Protein AF-A0A816H4P6-F1 (afdb_monomer_lite)

Foldseek 3Di:
DDPPVVVVVVVCVVPDCVVVVVVVQVVVCVVPVDPDPPVSVVVLVVLQPDFKAFAFKAKDWDQDPVSAIKIFIKTWIQHSNDIDTDRDDIGGQPDDPHPRQDPVRSVCVNPDPPLGVQRHGDGPPPVVSNVVSVVVVCVVCVVVSVVVVVVVVVVVVDDDDDDDDDDDDDDDDDDDDDDDDDDDDDDDDDDDDDDDDDDDDDD

pLDDT: mean 70.42, std 19.45, range [28.34, 93.0]

Sequence (203 aa):
MFDDPRIKARYFLESSSIISELEDVLNQLVYEKPNDLNGYIANHFLDQSKQPQIINLTLKRLIGPADEPAMHIDLTVALRNRTEQHNGLTVNLSSGKLNKLTSKQLEALVNSASLRTILNGIDLFDQITIDNLLIDFRSKHADEMAKLAAAESENSNNEPTSDAALIKVPTTTRPPTSSGGAKTGVAPAPSKKGAGKDTQPVE

Secondary structure (DSSP, 8-state):
----HHHHHHHHHHHSTHHHHHHHHHHHHHHH--S-HHHHHHHHHHHHTPPPEEEEEEEEEEE-TTS-EEEEEEEEEEETTEEEEEEEEEEESSSSSS----HHHHHHHHT-HHHHHHHTT-BTT-HHHHHHHHHHHHHHTHHHHHHHHHHHHHHTTS---------PPP---------------------------------

Organism: NCBI:txid392033

Radius of gyration: 32.48 Å; chains: 1; bounding box: 74×53×102 Å

Structure (mmCIF, N/CA/C/O backbone):
data_AF-A0A816H4P6-F1
#
_entry.id   AF-A0A816H4P6-F1
#
loop_
_atom_site.group_PDB
_atom_site.id
_atom_site.type_symbol
_atom_site.label_atom_id
_atom_site.label_alt_id
_atom_site.label_comp_id
_atom_site.label_asym_id
_atom_site.label_entity_id
_atom_site.label_seq_id
_atom_site.pdbx_PDB_ins_code
_atom_site.Cartn_x
_atom_site.Cartn_y
_atom_site.Cartn_z
_atom_site.occupancy
_atom_site.B_iso_or_equiv
_atom_site.auth_seq_id
_atom_site.auth_comp_id
_atom_site.auth_asym_id
_atom_site.auth_atom_id
_atom_site.pdbx_PDB_model_num
ATOM 1 N N . MET A 1 1 ? -12.839 33.131 1.734 1.00 58.41 1 MET A N 1
ATOM 2 C CA . MET A 1 1 ? -14.212 32.582 1.875 1.00 58.41 1 MET A CA 1
ATOM 3 C C . MET A 1 1 ? -14.042 31.086 2.121 1.00 58.41 1 MET A C 1
ATOM 5 O O . MET A 1 1 ? -13.779 30.371 1.175 1.00 58.41 1 MET A O 1
ATOM 9 N N . PHE A 1 2 ? -13.947 30.542 3.332 1.00 59.31 2 PHE A N 1
ATOM 10 C CA . PHE A 1 2 ? -14.404 30.917 4.672 1.00 59.31 2 PHE A CA 1
ATOM 11 C C . PHE A 1 2 ? -13.216 30.926 5.652 1.00 59.31 2 PHE A C 1
ATOM 13 O O . PHE A 1 2 ? -12.490 29.939 5.690 1.00 59.31 2 PHE A O 1
ATOM 20 N N . ASP A 1 3 ? -13.027 31.983 6.448 1.00 75.19 3 ASP A N 1
ATOM 21 C CA . ASP A 1 3 ? -11.945 32.051 7.455 1.00 75.19 3 ASP A CA 1
ATOM 22 C C . ASP A 1 3 ? -12.436 31.904 8.904 1.00 75.19 3 ASP A C 1
ATOM 24 O O . ASP A 1 3 ? -11.618 31.849 9.818 1.00 75.19 3 ASP A O 1
ATOM 28 N N . ASP A 1 4 ? -13.750 31.769 9.138 1.00 87.56 4 ASP A N 1
ATOM 29 C CA . ASP A 1 4 ? -14.253 31.449 10.480 1.00 87.56 4 ASP A CA 1
ATOM 30 C C . ASP A 1 4 ? -14.060 29.941 10.761 1.00 87.56 4 ASP A C 1
ATOM 32 O O . ASP A 1 4 ? -14.653 29.103 10.063 1.00 87.56 4 ASP A O 1
ATOM 36 N N . PRO A 1 5 ? -13.262 29.565 11.779 1.00 83.81 5 PRO A N 1
ATOM 37 C CA . PRO A 1 5 ? -13.028 28.169 12.141 1.00 83.81 5 PRO A CA 1
ATOM 38 C C . PRO A 1 5 ? -14.312 27.429 12.533 1.00 83.81 5 PRO A C 1
ATOM 40 O O . PRO A 1 5 ? -14.396 26.222 12.326 1.00 83.81 5 PRO A O 1
ATOM 43 N N . ARG A 1 6 ? -15.344 28.124 13.029 1.00 86.38 6 ARG A N 1
ATOM 44 C CA . ARG A 1 6 ? -16.640 27.514 13.375 1.00 86.38 6 ARG A CA 1
ATOM 45 C C . ARG A 1 6 ? -17.411 27.083 12.138 1.00 86.38 6 ARG A C 1
ATOM 47 O O . ARG A 1 6 ? -18.041 26.031 12.144 1.00 86.38 6 ARG A O 1
ATOM 54 N N . ILE A 1 7 ? -17.333 27.872 11.067 1.00 85.69 7 ILE A N 1
ATOM 55 C CA . ILE A 1 7 ? -17.972 27.531 9.795 1.00 85.69 7 ILE A CA 1
ATOM 56 C C . ILE A 1 7 ? -17.241 26.344 9.159 1.00 85.69 7 ILE A C 1
ATOM 58 O O . ILE A 1 7 ? -17.899 25.404 8.726 1.00 85.69 7 ILE A O 1
ATOM 62 N N . LYS A 1 8 ? -15.899 26.316 9.194 1.00 84.62 8 LYS A N 1
ATOM 63 C CA . LYS A 1 8 ? -15.119 25.143 8.752 1.00 84.62 8 LYS A CA 1
ATOM 64 C C . LYS A 1 8 ? -15.446 23.891 9.564 1.00 84.62 8 LYS A C 1
ATOM 66 O O . LYS A 1 8 ? -15.677 22.845 8.973 1.00 84.62 8 LYS A O 1
ATOM 71 N N . ALA A 1 9 ? -15.504 24.003 10.891 1.00 82.56 9 ALA A N 1
ATOM 72 C CA . ALA A 1 9 ? -15.833 22.883 11.769 1.00 82.56 9 ALA A CA 1
ATOM 73 C C . ALA A 1 9 ? -17.240 22.344 11.493 1.00 82.56 9 ALA A C 1
ATOM 75 O O . ALA A 1 9 ? -17.422 21.136 11.415 1.00 82.56 9 ALA A O 1
ATOM 76 N N . ARG A 1 10 ? -18.218 23.230 11.279 1.00 82.56 10 ARG A N 1
ATOM 77 C CA . ARG A 1 10 ? -19.585 22.841 10.928 1.00 82.56 10 ARG A CA 1
ATOM 78 C C . ARG A 1 10 ? -19.655 22.136 9.575 1.00 82.56 10 ARG A C 1
ATOM 80 O O . ARG A 1 10 ? -20.216 21.053 9.511 1.00 82.56 10 ARG A O 1
ATOM 87 N N . TYR A 1 11 ? -19.048 22.702 8.530 1.00 82.81 11 TYR A N 1
ATOM 88 C CA . TYR A 1 11 ? -18.993 22.053 7.216 1.00 82.81 11 TYR A CA 1
ATOM 89 C C . TYR A 1 11 ? -18.277 20.704 7.274 1.00 82.81 11 TYR A C 1
ATOM 91 O O . TYR A 1 11 ? -18.715 19.751 6.639 1.00 82.81 11 TYR A O 1
ATOM 99 N N . PHE A 1 12 ? -17.193 20.604 8.045 1.00 80.06 12 PHE A N 1
ATOM 100 C CA . PHE A 1 12 ? -16.505 19.339 8.272 1.00 80.06 12 PHE A CA 1
ATOM 101 C C . PHE A 1 12 ? -17.428 18.328 8.955 1.00 80.06 12 PHE A C 1
ATOM 103 O O . PHE A 1 12 ? -17.560 17.216 8.466 1.00 80.06 12 PHE A O 1
ATOM 110 N N . LEU A 1 13 ? -18.129 18.721 10.022 1.00 78.88 13 LEU A N 1
ATOM 111 C CA . LEU A 1 13 ? -19.055 17.839 10.730 1.00 78.88 13 LEU A CA 1
ATOM 112 C C . LEU A 1 13 ? -20.200 17.365 9.818 1.00 78.88 13 LEU A C 1
ATOM 114 O O . LEU A 1 13 ? -20.491 16.175 9.791 1.00 78.88 13 LEU A O 1
ATOM 118 N N . GLU A 1 14 ? -20.793 18.283 9.046 1.00 80.00 14 GLU A N 1
ATOM 119 C CA . GLU A 1 14 ? -21.902 18.020 8.113 1.00 80.00 14 GLU A CA 1
ATOM 120 C C . GLU A 1 14 ? -21.483 17.167 6.903 1.00 80.00 14 GLU A C 1
ATOM 122 O O . GLU A 1 14 ? -22.292 16.404 6.386 1.00 80.00 14 GLU A O 1
ATOM 127 N N . SER A 1 15 ? -20.232 17.283 6.444 1.00 78.81 15 SER A N 1
ATOM 128 C CA . SER A 1 15 ? -19.690 16.470 5.340 1.00 78.81 15 SER A CA 1
ATOM 129 C C . SER A 1 15 ? -19.041 15.163 5.797 1.00 78.81 15 SER A C 1
ATOM 131 O O . SER A 1 15 ? -18.771 14.290 4.973 1.00 78.81 15 SER A O 1
ATOM 133 N N . SER A 1 16 ? -18.782 15.014 7.096 1.00 76.69 16 SER A N 1
ATOM 134 C CA . SER A 1 16 ? -18.192 13.811 7.673 1.00 76.69 16 SER A CA 1
ATOM 135 C C . SER A 1 16 ? -19.252 12.773 8.035 1.00 76.69 16 SER A C 1
ATOM 137 O O . SER A 1 16 ? -20.360 13.103 8.451 1.00 76.69 16 SER A O 1
ATOM 139 N N . SER A 1 17 ? -18.872 11.499 7.996 1.00 76.69 17 SER A N 1
ATOM 140 C CA . SER A 1 17 ? -19.678 10.398 8.532 1.00 76.69 17 SER A CA 1
ATOM 141 C C . SER A 1 17 ? -19.701 10.345 10.066 1.00 76.69 17 SER A C 1
ATOM 143 O O . SER A 1 17 ? -20.363 9.478 10.624 1.00 76.69 17 SER A O 1
ATOM 145 N N . ILE A 1 18 ? -19.018 11.263 10.766 1.00 77.94 18 ILE A N 1
ATOM 146 C CA . ILE A 1 18 ? -18.774 11.187 12.218 1.00 77.94 18 ILE A CA 1
ATOM 147 C C . ILE A 1 18 ? -20.078 11.164 13.018 1.00 77.94 18 ILE A C 1
ATOM 149 O O . ILE A 1 18 ? -20.181 10.417 13.984 1.00 77.94 18 ILE A O 1
ATOM 153 N N . ILE A 1 19 ? -21.080 11.961 12.629 1.00 80.31 19 ILE A N 1
ATOM 154 C CA . ILE A 1 19 ? -22.369 11.996 13.340 1.00 80.31 19 ILE A CA 1
ATOM 155 C C . ILE A 1 19 ? -23.101 10.657 13.193 1.00 80.31 19 ILE A C 1
ATOM 157 O O . ILE A 1 19 ? -23.589 10.125 14.184 1.00 80.31 19 ILE A O 1
ATOM 161 N N . SER A 1 20 ? -23.125 10.098 11.979 1.00 82.00 20 SER A N 1
ATOM 162 C CA . SER A 1 20 ? -23.740 8.793 11.707 1.00 82.00 20 SER A CA 1
ATOM 163 C C . SER A 1 20 ? -23.012 7.668 12.443 1.00 82.00 20 SER A C 1
ATOM 165 O O . SER A 1 20 ? -23.647 6.814 13.045 1.00 82.00 20 SER A O 1
ATOM 167 N N . GLU A 1 21 ? -21.677 7.686 12.443 1.00 80.44 21 GLU A N 1
ATOM 168 C CA . GLU A 1 21 ? -20.870 6.691 13.154 1.00 80.44 21 GLU A CA 1
ATOM 169 C C . GLU A 1 21 ? -21.053 6.796 14.676 1.00 80.44 21 GLU A C 1
ATOM 171 O O . GLU A 1 21 ? -21.131 5.779 15.360 1.00 80.44 21 GLU A O 1
ATOM 176 N N . LEU A 1 22 ? -21.173 8.011 15.223 1.00 82.19 22 LEU A N 1
ATOM 177 C CA . LEU A 1 22 ? -21.459 8.211 16.644 1.00 82.19 22 LEU A CA 1
ATOM 178 C C . LEU A 1 22 ? -22.846 7.675 17.022 1.00 82.19 22 LEU A C 1
ATOM 180 O O . LEU A 1 22 ? -22.993 7.059 18.076 1.00 82.19 22 LEU A O 1
ATOM 184 N N . GLU A 1 23 ? -23.853 7.894 16.177 1.00 84.81 23 GLU A N 1
ATOM 185 C CA . GLU A 1 23 ? -25.193 7.340 16.370 1.00 84.81 23 GLU A CA 1
ATOM 186 C C . GLU A 1 23 ? -25.172 5.803 16.371 1.00 84.81 23 GLU A C 1
ATOM 188 O O . GLU A 1 23 ? -25.741 5.186 17.273 1.00 84.81 23 GLU A O 1
ATOM 193 N N . ASP A 1 24 ? -24.446 5.180 15.440 1.00 83.06 24 ASP A N 1
ATOM 194 C CA . ASP A 1 24 ? -24.287 3.722 15.380 1.00 83.06 24 ASP A CA 1
ATOM 195 C C . ASP A 1 24 ? -23.634 3.155 16.650 1.00 83.06 24 ASP A C 1
ATOM 197 O O . ASP A 1 24 ? -24.113 2.164 17.211 1.00 83.06 24 ASP A O 1
ATOM 201 N N . VAL A 1 25 ? -22.583 3.809 17.156 1.00 83.00 25 VAL A N 1
ATOM 202 C CA . VAL A 1 25 ? -21.910 3.421 18.408 1.00 83.00 25 VAL A CA 1
ATOM 203 C C . VAL A 1 25 ? -22.851 3.551 19.600 1.00 83.00 25 VAL A C 1
ATOM 205 O O . VAL A 1 25 ? -22.934 2.647 20.433 1.00 83.00 25 VAL A O 1
ATOM 208 N N . LEU A 1 26 ? -23.591 4.658 19.690 1.00 83.69 26 LEU A N 1
ATOM 209 C CA . LEU A 1 26 ? -24.572 4.867 20.755 1.00 83.69 26 LEU A CA 1
ATOM 210 C C . LEU A 1 26 ? -25.685 3.815 20.705 1.00 83.69 26 LEU A C 1
ATOM 212 O O . LEU A 1 26 ? -26.090 3.311 21.752 1.00 83.69 26 LEU A O 1
ATOM 216 N N . ASN A 1 27 ? -26.127 3.425 19.510 1.00 84.81 27 ASN A N 1
ATOM 217 C CA . ASN A 1 27 ? -27.096 2.350 19.332 1.00 84.81 27 ASN A CA 1
ATOM 218 C C . ASN A 1 27 ? -26.536 0.993 19.787 1.00 84.81 27 ASN A C 1
ATOM 220 O O . ASN A 1 27 ? -27.238 0.256 20.477 1.00 84.81 27 ASN A O 1
ATOM 224 N N . GLN A 1 28 ? -25.277 0.667 19.477 1.00 82.88 28 GLN A N 1
ATOM 225 C CA . GLN A 1 28 ? -24.625 -0.563 19.958 1.00 82.88 28 GLN A CA 1
ATOM 226 C C . GLN A 1 28 ? -24.495 -0.596 21.485 1.00 82.88 28 GLN A C 1
ATOM 228 O O . GLN A 1 28 ? -24.777 -1.620 22.114 1.00 82.88 28 GLN A O 1
ATOM 233 N N . LEU A 1 29 ? -24.160 0.539 22.102 1.00 82.50 29 LEU A N 1
ATOM 234 C CA . LEU A 1 29 ? -24.019 0.678 23.553 1.00 82.50 29 LEU A CA 1
ATOM 235 C C . LEU A 1 29 ? -25.303 0.348 24.329 1.00 82.50 29 LEU A C 1
ATOM 237 O O . LEU A 1 29 ? -25.222 -0.171 25.446 1.00 82.50 29 LEU A O 1
ATOM 241 N N . VAL A 1 30 ? -26.480 0.598 23.741 1.00 80.12 30 VAL A N 1
ATOM 242 C CA . VAL A 1 30 ? -27.779 0.227 24.334 1.00 80.12 30 VAL A CA 1
ATOM 243 C C . VAL A 1 30 ? -27.888 -1.289 24.536 1.00 80.12 30 VAL A C 1
ATOM 245 O O . VAL A 1 30 ? -28.465 -1.738 25.533 1.00 80.12 30 VAL A O 1
ATOM 248 N N . TYR A 1 31 ? -27.314 -2.072 23.619 1.00 80.81 31 TYR A N 1
ATOM 249 C CA . TYR A 1 31 ? -27.355 -3.532 23.649 1.00 80.81 31 TYR A CA 1
ATOM 250 C C . TYR A 1 31 ? -26.186 -4.137 24.431 1.00 80.81 31 TYR A C 1
ATOM 252 O O . TYR A 1 31 ? -26.410 -5.026 25.251 1.00 80.81 31 TYR A O 1
ATOM 260 N N . GLU A 1 32 ? -24.961 -3.655 24.213 1.00 81.56 32 GLU A N 1
ATOM 261 C CA . GLU A 1 32 ? -23.753 -4.255 24.797 1.00 81.56 32 GLU A CA 1
ATOM 262 C C . GLU A 1 32 ? -23.547 -3.909 26.275 1.00 81.56 32 GLU A C 1
ATOM 264 O O . GLU A 1 32 ? -22.962 -4.710 27.003 1.00 81.56 32 GLU A O 1
ATOM 269 N N . LYS A 1 33 ? -24.047 -2.748 26.733 1.00 84.56 33 LYS A N 1
ATOM 270 C CA . LYS A 1 33 ? -23.930 -2.259 28.122 1.00 84.56 33 LYS A CA 1
ATOM 271 C C . LYS A 1 33 ? -22.534 -2.497 28.727 1.00 84.56 33 LYS A C 1
ATOM 273 O O . LYS A 1 33 ? -22.418 -3.184 29.747 1.00 84.56 33 LYS A O 1
ATOM 278 N N . PRO A 1 34 ? -21.465 -1.954 28.118 1.00 83.19 34 PRO A N 1
ATOM 279 C CA . PRO A 1 34 ? -20.119 -2.149 28.633 1.00 83.19 34 PRO A CA 1
ATOM 280 C C . PRO A 1 34 ? -19.986 -1.577 30.049 1.00 83.19 34 PRO A C 1
ATOM 282 O O . PRO A 1 34 ? -20.551 -0.532 30.373 1.00 83.19 34 PRO A O 1
ATOM 285 N N . ASN A 1 35 ? -19.191 -2.249 30.883 1.00 84.75 35 ASN A N 1
ATOM 286 C CA . ASN A 1 35 ? -18.921 -1.816 32.260 1.00 84.75 35 ASN A CA 1
ATOM 287 C C . ASN A 1 35 ? -18.207 -0.452 32.324 1.00 84.75 35 ASN A C 1
ATOM 289 O O . ASN A 1 35 ? -18.360 0.272 33.304 1.00 84.75 35 ASN A O 1
ATOM 293 N N . ASP A 1 36 ? -17.437 -0.112 31.285 1.00 87.69 36 ASP A N 1
ATOM 294 C CA . ASP A 1 36 ? -16.785 1.185 31.108 1.00 87.69 36 ASP A CA 1
ATOM 295 C C . ASP A 1 36 ? -17.174 1.788 29.753 1.00 87.69 36 ASP A C 1
ATOM 297 O O . ASP A 1 36 ? -16.608 1.463 28.707 1.00 87.69 36 ASP A O 1
ATOM 301 N N . LEU A 1 37 ? -18.160 2.682 29.792 1.00 83.56 37 LEU A N 1
ATOM 302 C CA . LEU A 1 37 ? -18.649 3.413 28.628 1.00 83.56 37 LEU A CA 1
ATOM 303 C C . LEU A 1 37 ? -17.553 4.272 27.981 1.00 83.56 37 LEU A C 1
ATOM 305 O O . LEU A 1 37 ? -17.445 4.321 26.758 1.00 83.56 37 LEU A O 1
ATOM 309 N N . ASN A 1 38 ? -16.738 4.945 28.795 1.00 83.38 38 ASN A N 1
ATOM 310 C CA . ASN A 1 38 ? -15.722 5.866 28.292 1.00 83.38 38 ASN A CA 1
ATOM 311 C C . ASN A 1 38 ? -14.582 5.093 27.631 1.00 83.38 38 ASN A C 1
ATOM 313 O O . ASN A 1 38 ? -14.159 5.457 26.536 1.00 83.38 38 ASN A O 1
ATOM 317 N N . GLY A 1 39 ? -14.133 4.002 28.256 1.00 85.19 39 GLY A N 1
ATOM 318 C CA . GLY A 1 39 ? -13.156 3.090 27.670 1.00 85.19 39 GLY A CA 1
ATOM 319 C C . GLY A 1 39 ? -13.655 2.459 26.372 1.00 85.19 39 GLY A C 1
ATOM 320 O O . GLY A 1 39 ? -12.904 2.387 25.402 1.00 85.19 39 GLY A O 1
ATOM 321 N N . TYR A 1 40 ? -14.932 2.074 26.305 1.00 84.56 40 TYR A N 1
ATOM 322 C CA . TYR A 1 40 ? -15.529 1.529 25.085 1.00 84.56 40 TYR A CA 1
ATOM 323 C C . TYR A 1 40 ? -15.508 2.534 23.927 1.00 84.56 40 TYR A C 1
ATOM 325 O O . TYR A 1 40 ? -15.003 2.226 22.849 1.00 84.56 40 TYR A O 1
ATOM 333 N N . ILE A 1 41 ? -16.001 3.754 24.161 1.00 83.38 41 ILE A N 1
ATOM 334 C CA . ILE A 1 41 ? -16.027 4.815 23.145 1.00 83.38 41 ILE A CA 1
ATOM 335 C C . ILE A 1 41 ? -14.600 5.186 22.721 1.00 83.38 41 ILE A C 1
ATOM 337 O O . ILE A 1 41 ? -14.322 5.319 21.528 1.00 83.38 41 ILE A O 1
ATOM 341 N N . ALA A 1 42 ? -13.681 5.319 23.682 1.00 83.88 42 ALA A N 1
ATOM 342 C CA . ALA A 1 42 ? -12.282 5.618 23.402 1.00 83.88 42 ALA A CA 1
ATOM 343 C C . ALA A 1 42 ? -11.634 4.533 22.534 1.00 83.88 42 ALA A C 1
ATOM 345 O O . ALA A 1 42 ? -10.965 4.865 21.561 1.00 83.88 42 ALA A O 1
ATOM 346 N N . ASN A 1 43 ? -11.874 3.254 22.831 1.00 83.31 43 ASN A N 1
ATOM 347 C CA . ASN A 1 43 ? -11.351 2.142 22.037 1.00 83.31 43 ASN A CA 1
ATOM 348 C C . ASN A 1 43 ? -11.958 2.103 20.630 1.00 83.31 43 ASN A C 1
ATOM 350 O O . ASN A 1 43 ? -11.228 1.900 19.661 1.00 83.31 43 ASN A O 1
ATOM 354 N N . HIS A 1 44 ? -13.262 2.363 20.502 1.00 81.38 44 HIS A N 1
ATOM 355 C CA . HIS A 1 44 ? -13.929 2.410 19.203 1.00 81.38 44 HIS A CA 1
ATOM 356 C C . HIS A 1 44 ? -13.305 3.476 18.289 1.00 81.38 44 HIS A C 1
ATOM 358 O O . HIS A 1 44 ? -12.922 3.192 17.154 1.00 81.38 44 HIS A O 1
ATOM 364 N N . PHE A 1 45 ? -13.135 4.704 18.788 1.00 78.50 45 PHE A N 1
ATOM 365 C CA . PHE A 1 45 ? -12.499 5.764 18.002 1.00 78.50 45 PHE A CA 1
ATOM 366 C C . PHE A 1 45 ? -10.988 5.570 17.848 1.00 78.50 45 PHE A C 1
ATOM 368 O O . PHE A 1 45 ? -10.431 5.978 16.828 1.00 78.50 45 PHE A O 1
ATOM 375 N N . LEU A 1 46 ? -10.322 4.905 18.797 1.00 80.94 46 LEU A N 1
ATOM 376 C CA . LEU A 1 46 ? -8.915 4.533 18.661 1.00 80.94 46 LEU A CA 1
ATOM 377 C C . LEU A 1 46 ? -8.715 3.640 17.432 1.00 80.94 46 LEU A C 1
ATOM 379 O O . LEU A 1 46 ? -7.856 3.927 16.599 1.00 80.94 46 LEU A O 1
ATOM 383 N N . ASP A 1 47 ? -9.553 2.620 17.258 1.00 73.69 47 ASP A N 1
ATOM 384 C CA . ASP A 1 47 ? -9.519 1.750 16.081 1.00 73.69 47 ASP A CA 1
ATOM 385 C C . ASP A 1 47 ? -9.763 2.501 14.763 1.00 73.69 47 ASP A C 1
ATOM 387 O O . ASP A 1 47 ? -9.148 2.187 13.740 1.00 73.69 47 ASP A O 1
ATOM 391 N N . GLN A 1 48 ? -10.604 3.535 14.790 1.00 71.38 48 GLN A N 1
ATOM 392 C CA . GLN A 1 48 ? -10.867 4.393 13.633 1.00 71.38 48 GLN A CA 1
ATOM 393 C C . GLN A 1 48 ? -9.789 5.457 13.377 1.00 71.38 48 GLN A C 1
ATOM 395 O O . GLN A 1 48 ? -9.721 6.014 12.281 1.00 71.38 48 GLN A O 1
ATOM 400 N N . SER A 1 49 ? -8.949 5.751 14.367 1.00 74.44 49 SER A N 1
ATOM 401 C CA . SER A 1 49 ? -7.862 6.734 14.261 1.00 74.44 49 SER A CA 1
ATOM 402 C C . SER A 1 49 ? -6.554 6.157 13.724 1.00 74.44 49 SER A C 1
ATOM 404 O O . SER A 1 49 ? -5.606 6.905 13.484 1.00 74.44 49 SER A O 1
ATOM 406 N N . LYS A 1 50 ? -6.493 4.837 13.506 1.00 79.88 50 LYS A N 1
ATOM 407 C CA . LYS A 1 50 ? -5.352 4.187 12.858 1.00 79.88 50 LYS A CA 1
ATOM 408 C C . LYS A 1 50 ? -5.115 4.800 11.478 1.00 79.88 50 LYS A C 1
ATOM 410 O O . LYS A 1 50 ? -6.031 4.882 10.655 1.00 79.88 50 LYS A O 1
ATOM 415 N N . GLN A 1 51 ? -3.874 5.210 11.239 1.00 81.81 51 GLN A N 1
ATOM 416 C CA . GLN A 1 51 ? -3.455 5.733 9.946 1.00 81.81 51 GLN A CA 1
ATOM 417 C C . GLN A 1 51 ? -3.570 4.653 8.863 1.00 81.81 51 GLN A C 1
ATOM 419 O O . GLN A 1 51 ? -3.374 3.468 9.157 1.00 81.81 51 GLN A O 1
ATOM 424 N N . PRO A 1 52 ? -3.902 5.037 7.620 1.00 84.62 52 PRO A N 1
ATOM 425 C CA . PRO A 1 52 ? -3.964 4.102 6.519 1.00 84.62 52 PRO A CA 1
ATOM 426 C C . PRO A 1 52 ? -2.592 3.505 6.234 1.00 84.62 52 PRO A C 1
ATOM 428 O O . PRO A 1 52 ? -1.638 4.230 5.974 1.00 84.62 52 PRO A O 1
ATOM 431 N N . GLN A 1 53 ? -2.503 2.180 6.242 1.00 87.69 53 GLN A N 1
ATOM 432 C CA . GLN A 1 53 ? -1.248 1.475 5.990 1.00 87.69 53 GLN A CA 1
ATOM 433 C C . GLN A 1 53 ? -1.307 0.713 4.676 1.00 87.69 53 GLN A C 1
ATOM 435 O O . GLN A 1 53 ? -2.313 0.077 4.358 1.00 87.69 53 GLN A O 1
ATOM 440 N N . ILE A 1 54 ? -0.217 0.738 3.919 1.00 88.12 54 ILE A N 1
ATOM 441 C CA . ILE A 1 54 ? -0.065 -0.078 2.717 1.00 88.12 54 ILE A CA 1
ATOM 442 C C . ILE A 1 54 ? 0.029 -1.545 3.146 1.00 88.12 54 ILE A C 1
ATOM 444 O O . ILE A 1 54 ? 0.939 -1.917 3.874 1.00 88.12 54 ILE A O 1
ATOM 448 N N . ILE A 1 55 ? -0.893 -2.393 2.691 1.00 87.81 55 ILE A N 1
ATOM 449 C CA . ILE A 1 55 ? -0.870 -3.838 2.987 1.00 87.81 55 ILE A CA 1
ATOM 450 C C . ILE A 1 55 ? -0.223 -4.604 1.838 1.00 87.81 55 ILE A C 1
ATOM 452 O O . ILE A 1 55 ? 0.459 -5.610 2.032 1.00 87.81 55 ILE A O 1
ATOM 456 N N . ASN A 1 56 ? -0.497 -4.173 0.607 1.00 86.88 56 ASN A N 1
ATOM 457 C CA . ASN A 1 56 ? -0.048 -4.886 -0.574 1.00 86.88 56 ASN A CA 1
ATOM 458 C C . ASN A 1 56 ? 0.099 -3.950 -1.773 1.00 86.88 56 ASN A C 1
ATOM 460 O O . ASN A 1 56 ? -0.673 -3.006 -1.950 1.00 86.88 56 ASN A O 1
ATOM 464 N N . LEU A 1 57 ? 1.059 -4.285 -2.627 1.00 88.56 57 LEU A N 1
ATOM 465 C CA . LEU A 1 57 ? 1.310 -3.642 -3.905 1.00 88.56 57 LEU A CA 1
ATOM 466 C C . LEU A 1 57 ? 1.255 -4.714 -4.991 1.00 88.56 57 LEU A C 1
ATOM 468 O O . LEU A 1 57 ? 2.036 -5.668 -4.977 1.00 88.56 57 LEU A O 1
ATOM 472 N N . THR A 1 58 ? 0.340 -4.559 -5.942 1.00 86.56 58 THR A N 1
ATOM 473 C CA . THR A 1 58 ? 0.253 -5.444 -7.103 1.00 86.56 58 THR A CA 1
ATOM 474 C C . THR A 1 58 ? 0.682 -4.687 -8.342 1.00 86.56 58 THR A C 1
ATOM 476 O O . THR A 1 58 ? 0.116 -3.661 -8.695 1.00 86.56 58 THR A O 1
ATOM 479 N N . LEU A 1 59 ? 1.691 -5.219 -9.018 1.00 88.12 59 LEU A N 1
ATOM 480 C CA . LEU A 1 59 ? 2.201 -4.677 -10.266 1.00 88.12 59 LEU A CA 1
ATOM 481 C C . LEU A 1 59 ? 1.760 -5.600 -11.395 1.00 88.12 59 LEU A C 1
ATOM 483 O O . LEU A 1 59 ? 1.871 -6.820 -11.281 1.00 88.12 59 LEU A O 1
ATOM 487 N N . LYS A 1 60 ? 1.256 -5.032 -12.485 1.00 87.69 60 LYS A N 1
ATOM 488 C CA . LYS A 1 60 ? 0.901 -5.774 -13.696 1.00 87.69 60 LYS A CA 1
ATOM 489 C C . LYS A 1 60 ? 1.580 -5.119 -14.882 1.00 87.69 60 LYS A C 1
ATOM 491 O O . LYS A 1 60 ? 1.497 -3.905 -15.068 1.00 87.69 60 LYS A O 1
ATOM 496 N N . ARG A 1 61 ? 2.236 -5.930 -15.705 1.00 84.25 61 ARG A N 1
ATOM 497 C CA . ARG A 1 61 ? 2.732 -5.475 -16.999 1.00 84.25 61 ARG A CA 1
ATOM 498 C C . ARG A 1 61 ? 1.554 -5.341 -17.958 1.00 84.25 61 ARG A C 1
ATOM 5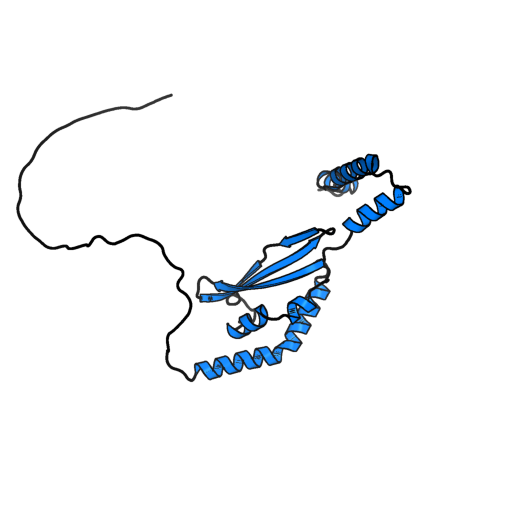00 O O . ARG A 1 61 ? 0.754 -6.263 -18.088 1.00 84.25 61 ARG A O 1
ATOM 507 N N . LEU A 1 62 ? 1.490 -4.208 -18.640 1.00 84.31 62 LEU A N 1
ATOM 508 C CA . LEU A 1 62 ? 0.575 -3.949 -19.739 1.00 84.31 62 LEU A CA 1
ATOM 509 C C . LEU A 1 62 ? 1.379 -3.591 -20.991 1.00 84.31 62 LEU A C 1
ATOM 511 O O . LEU A 1 62 ? 2.538 -3.178 -20.916 1.00 84.31 62 LEU A O 1
ATOM 515 N N . ILE A 1 63 ? 0.750 -3.765 -22.146 1.00 81.00 63 ILE A N 1
ATOM 516 C CA . ILE A 1 63 ? 1.273 -3.296 -23.426 1.00 81.00 63 ILE A CA 1
ATOM 517 C C . ILE A 1 63 ? 0.431 -2.086 -23.819 1.00 81.00 63 ILE A C 1
ATOM 519 O O . ILE A 1 63 ? -0.799 -2.163 -23.858 1.00 81.00 63 ILE A O 1
ATOM 523 N N . GLY A 1 64 ? 1.096 -0.954 -24.026 1.00 78.19 64 GLY A N 1
ATOM 524 C CA . GLY A 1 64 ? 0.467 0.296 -24.422 1.00 78.19 64 GLY A CA 1
ATOM 525 C C . GLY A 1 64 ? 0.006 0.294 -25.887 1.00 78.19 64 GLY A C 1
ATOM 526 O O . GLY A 1 64 ? 0.317 -0.620 -26.651 1.00 78.19 64 GLY A O 1
ATOM 527 N N . PRO A 1 65 ? -0.703 1.350 -26.322 1.00 70.75 65 PRO A N 1
ATOM 528 C CA . PRO A 1 65 ? -1.282 1.449 -27.667 1.00 70.75 65 PRO A CA 1
ATOM 529 C C . PRO A 1 65 ? -0.257 1.504 -28.818 1.00 70.75 65 PRO A C 1
ATOM 531 O O . PRO A 1 65 ? -0.650 1.378 -29.973 1.00 70.75 65 PRO A O 1
ATOM 534 N N . ALA A 1 66 ? 1.034 1.674 -28.520 1.00 76.44 66 ALA A N 1
ATOM 535 C CA . ALA A 1 66 ? 2.131 1.700 -29.492 1.00 76.44 66 ALA A CA 1
ATOM 536 C C . ALA A 1 66 ? 3.113 0.519 -29.330 1.00 76.44 66 ALA A C 1
ATOM 538 O O . ALA A 1 66 ? 4.278 0.640 -29.691 1.00 76.44 66 ALA A O 1
ATOM 539 N N . ASP A 1 67 ? 2.655 -0.600 -28.753 1.00 71.62 67 ASP A N 1
ATOM 540 C CA . ASP A 1 67 ? 3.501 -1.746 -28.362 1.00 71.62 67 ASP A CA 1
ATOM 541 C C . ASP A 1 67 ? 4.604 -1.372 -27.351 1.00 71.62 67 ASP A C 1
ATOM 543 O O . ASP A 1 67 ? 5.669 -1.976 -27.241 1.00 71.62 67 ASP A O 1
ATOM 547 N N . GLU A 1 68 ? 4.338 -0.319 -26.585 1.00 77.44 68 GLU A N 1
ATOM 548 C CA . GLU A 1 68 ? 5.267 0.209 -25.602 1.00 77.44 68 GLU A CA 1
ATOM 549 C C . GLU A 1 68 ? 5.045 -0.450 -24.233 1.00 77.44 68 GLU A C 1
ATOM 551 O O . GLU A 1 68 ? 3.902 -0.717 -23.847 1.00 77.44 68 GLU A O 1
ATOM 556 N N . PRO A 1 69 ? 6.112 -0.699 -23.454 1.00 77.06 69 PRO A N 1
ATOM 557 C CA . PRO A 1 69 ? 5.975 -1.267 -22.121 1.00 77.06 69 PRO A CA 1
ATOM 558 C C . PRO A 1 69 ? 5.251 -0.289 -21.181 1.00 77.06 69 PRO A C 1
ATOM 560 O O . PRO A 1 69 ? 5.684 0.848 -20.977 1.00 77.06 69 PRO A O 1
ATOM 563 N N . ALA A 1 70 ? 4.165 -0.756 -20.566 1.00 81.88 70 ALA A N 1
ATOM 564 C CA . ALA A 1 70 ? 3.400 -0.026 -19.563 1.00 81.88 70 ALA A CA 1
ATOM 565 C C . ALA A 1 70 ? 3.277 -0.841 -18.268 1.00 81.88 70 ALA A C 1
ATOM 567 O O . ALA A 1 70 ? 3.325 -2.074 -18.270 1.00 81.88 70 ALA A O 1
ATOM 568 N N . MET A 1 71 ? 3.109 -0.150 -17.145 1.00 84.31 71 MET A N 1
ATOM 569 C CA . MET A 1 71 ? 2.916 -0.765 -15.835 1.00 84.31 71 MET A CA 1
ATOM 570 C C . MET A 1 71 ? 1.618 -0.267 -15.212 1.00 84.31 71 MET A C 1
ATOM 572 O O . MET A 1 71 ? 1.371 0.934 -15.150 1.00 84.31 71 MET A O 1
ATOM 576 N N . HIS A 1 72 ? 0.813 -1.193 -14.711 1.00 85.19 72 HIS A N 1
ATOM 577 C CA . HIS A 1 72 ? -0.322 -0.899 -13.855 1.00 85.19 72 HIS A CA 1
ATOM 578 C C . HIS A 1 72 ? 0.029 -1.230 -12.412 1.00 85.19 72 HIS A C 1
ATOM 580 O O . HIS A 1 72 ? 0.573 -2.303 -12.134 1.00 85.19 72 HIS A O 1
ATOM 586 N N . ILE A 1 73 ? -0.264 -0.300 -11.513 1.00 85.56 73 ILE A N 1
ATOM 587 C CA . ILE A 1 73 ? 0.068 -0.399 -10.098 1.00 85.56 73 ILE A CA 1
ATOM 588 C C . ILE A 1 73 ? -1.235 -0.349 -9.320 1.00 85.56 73 ILE A C 1
ATOM 590 O O . ILE A 1 73 ? -1.887 0.683 -9.324 1.00 85.56 73 ILE A O 1
ATOM 594 N N . ASP A 1 74 ? -1.579 -1.433 -8.637 1.00 87.06 74 ASP A N 1
ATOM 595 C CA . ASP A 1 74 ? -2.709 -1.522 -7.716 1.00 87.06 74 ASP A CA 1
ATOM 596 C C . ASP A 1 74 ? -2.199 -1.458 -6.273 1.00 87.06 74 ASP A C 1
ATOM 598 O O . ASP A 1 74 ? -1.287 -2.202 -5.893 1.00 87.06 74 ASP A O 1
ATOM 602 N N . LEU A 1 75 ? -2.816 -0.602 -5.456 1.00 86.00 75 LEU A N 1
ATOM 603 C CA . LEU A 1 75 ? -2.464 -0.430 -4.049 1.00 86.00 75 LEU A CA 1
ATOM 604 C C . LEU A 1 75 ? -3.606 -0.924 -3.159 1.00 86.00 75 LEU A C 1
ATOM 606 O O . LEU A 1 75 ? -4.755 -0.507 -3.298 1.00 86.00 75 LEU A O 1
ATOM 610 N N . THR A 1 76 ? -3.290 -1.820 -2.227 1.00 86.00 76 THR A N 1
ATOM 611 C CA . THR A 1 76 ? -4.231 -2.266 -1.190 1.00 86.00 76 THR A CA 1
ATOM 612 C C . THR A 1 76 ? -3.853 -1.627 0.133 1.00 86.00 76 THR A C 1
ATOM 614 O O . THR A 1 76 ? -2.706 -1.751 0.572 1.00 86.00 76 THR A O 1
ATOM 617 N N . VAL A 1 77 ? -4.817 -0.970 0.770 1.00 85.44 77 VAL A N 1
ATOM 618 C CA . VAL A 1 77 ? -4.605 -0.162 1.972 1.00 85.44 77 VAL A CA 1
ATOM 619 C C . VAL A 1 77 ? -5.527 -0.651 3.089 1.00 85.44 77 VAL A C 1
ATOM 621 O O . VAL A 1 77 ? -6.681 -1.010 2.855 1.00 85.44 77 VAL A O 1
ATOM 624 N N . ALA A 1 78 ? -5.016 -0.684 4.316 1.00 83.69 78 ALA A N 1
ATOM 625 C CA . ALA A 1 78 ? -5.815 -0.882 5.518 1.00 83.69 78 ALA A CA 1
ATOM 626 C C . ALA A 1 78 ? -6.320 0.484 5.971 1.00 83.69 78 ALA A C 1
ATOM 628 O O . ALA A 1 78 ? -5.515 1.295 6.413 1.00 83.69 78 ALA A O 1
ATOM 629 N N . LEU A 1 79 ? -7.622 0.742 5.894 1.00 78.88 79 LEU A N 1
ATOM 630 C CA . LEU A 1 79 ? -8.250 1.952 6.414 1.00 78.88 79 LEU A CA 1
ATOM 631 C C . LEU A 1 79 ? -9.213 1.561 7.542 1.00 78.88 79 LEU A C 1
ATOM 633 O O . LEU A 1 79 ? -10.177 0.839 7.307 1.00 78.88 79 LEU A O 1
ATOM 637 N N . ARG A 1 80 ? -8.976 2.033 8.775 1.00 70.00 80 ARG A N 1
ATOM 638 C CA . ARG A 1 80 ? -9.904 1.845 9.917 1.00 70.00 80 ARG A CA 1
ATOM 639 C C . ARG A 1 80 ? -10.311 0.376 10.158 1.00 70.00 80 ARG A C 1
ATOM 641 O O . ARG A 1 80 ? -11.494 0.061 10.255 1.00 70.00 80 ARG A O 1
ATOM 648 N N . ASN A 1 81 ? -9.335 -0.538 10.198 1.00 61.00 81 ASN A N 1
ATOM 649 C CA . ASN A 1 81 ? -9.535 -1.999 10.284 1.00 61.00 81 ASN A CA 1
ATOM 650 C C . ASN A 1 81 ? -10.340 -2.626 9.116 1.00 61.00 81 ASN A C 1
ATOM 652 O O . ASN A 1 81 ? -10.708 -3.798 9.185 1.00 61.00 81 ASN A O 1
ATOM 656 N N . ARG A 1 82 ? -10.592 -1.890 8.027 1.00 64.75 82 ARG A N 1
ATOM 657 C CA . ARG A 1 82 ? -11.141 -2.411 6.770 1.00 64.75 82 ARG A CA 1
ATOM 658 C C . ARG A 1 82 ? -10.046 -2.429 5.714 1.00 64.75 82 ARG A C 1
ATOM 660 O O . ARG A 1 82 ? -9.206 -1.538 5.655 1.00 64.75 82 ARG A O 1
ATOM 667 N N . THR A 1 83 ? -10.033 -3.461 4.885 1.00 67.56 83 THR A N 1
ATOM 668 C CA . THR A 1 83 ? -9.136 -3.522 3.730 1.00 67.56 83 THR A CA 1
ATOM 669 C C . THR A 1 83 ? -9.851 -2.920 2.535 1.00 67.56 83 THR A C 1
ATOM 671 O O . THR A 1 83 ? -10.839 -3.489 2.069 1.00 67.56 83 THR A O 1
ATOM 674 N N . GLU A 1 84 ? -9.358 -1.792 2.038 1.00 71.62 84 GLU A N 1
ATOM 675 C CA . GLU A 1 84 ? -9.855 -1.185 0.809 1.00 71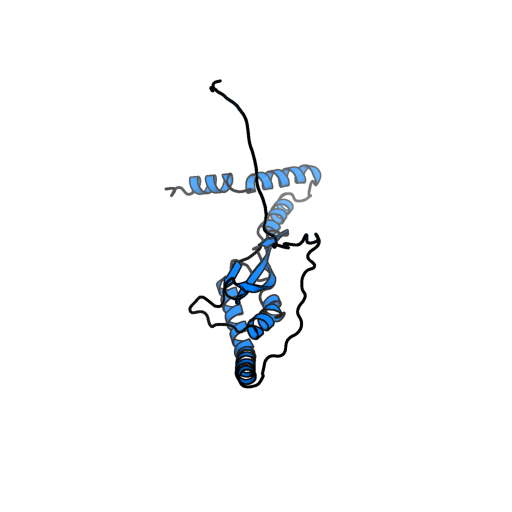.62 84 GLU A CA 1
ATOM 676 C C . GLU A 1 84 ? -8.822 -1.371 -0.304 1.00 71.62 84 GLU A C 1
ATOM 678 O O . GLU A 1 84 ? -7.621 -1.133 -0.142 1.00 71.62 84 GLU A O 1
ATOM 683 N N . GLN A 1 85 ? -9.295 -1.859 -1.449 1.00 65.88 85 GLN A N 1
ATOM 684 C CA . GLN A 1 85 ? -8.484 -1.979 -2.649 1.00 65.88 85 GLN A CA 1
ATOM 685 C C . GLN A 1 85 ? -8.727 -0.748 -3.514 1.00 65.88 85 GLN A C 1
ATOM 687 O O . GLN A 1 85 ? -9.836 -0.534 -4.004 1.00 65.88 85 GLN A O 1
ATOM 692 N N . HIS A 1 86 ? -7.679 0.037 -3.741 1.00 68.25 86 HIS A N 1
ATOM 693 C CA . HIS A 1 86 ? -7.722 1.130 -4.696 1.00 68.25 86 HIS A CA 1
ATOM 694 C C . HIS A 1 86 ? -7.127 0.643 -6.017 1.00 68.25 86 HIS A C 1
ATOM 696 O O . HIS A 1 86 ? -5.918 0.428 -6.131 1.00 68.25 86 HIS A O 1
ATOM 702 N N . ASN A 1 87 ? -8.002 0.447 -7.011 1.00 59.53 87 ASN A N 1
ATOM 703 C CA . ASN A 1 87 ? -7.591 0.154 -8.384 1.00 59.53 87 ASN A CA 1
ATOM 704 C C . ASN A 1 87 ? -6.777 1.331 -8.901 1.00 59.53 87 ASN A C 1
ATOM 706 O O . ASN A 1 87 ? -7.247 2.473 -8.878 1.00 59.53 87 ASN A O 1
ATOM 710 N N . GLY A 1 88 ? -5.539 1.057 -9.283 1.00 64.25 88 GLY A N 1
ATOM 711 C CA . GLY A 1 88 ? -4.542 2.104 -9.311 1.00 64.25 88 GLY A CA 1
ATOM 712 C C . GLY A 1 88 ? -4.123 2.566 -10.697 1.00 64.25 88 GLY A C 1
ATOM 713 O O . GLY A 1 88 ? -4.822 2.440 -11.707 1.00 64.25 88 GLY A O 1
ATOM 714 N N . LEU A 1 89 ? -2.990 3.255 -10.688 1.00 70.31 89 LEU A N 1
ATOM 715 C CA . LEU A 1 89 ? -2.509 4.108 -11.759 1.00 70.31 89 LEU A CA 1
ATOM 716 C C . LEU A 1 89 ? -1.860 3.273 -12.867 1.00 70.31 89 LEU A C 1
ATOM 718 O O . LEU A 1 89 ? -1.060 2.375 -12.606 1.00 70.31 89 LEU A O 1
ATOM 722 N N . THR A 1 90 ? -2.156 3.621 -14.120 1.00 71.88 90 THR A N 1
ATOM 723 C CA . THR A 1 90 ? -1.428 3.089 -15.278 1.00 71.88 90 THR A CA 1
ATOM 724 C C . THR A 1 90 ? -0.359 4.085 -15.700 1.00 71.88 90 THR A C 1
ATOM 726 O O . THR A 1 90 ? -0.667 5.236 -16.008 1.00 71.88 90 THR A O 1
ATOM 729 N N . VAL A 1 91 ? 0.895 3.640 -15.720 1.00 69.19 91 VAL A N 1
ATOM 730 C CA . VAL A 1 91 ? 2.066 4.440 -16.083 1.00 69.19 91 VAL A CA 1
ATOM 731 C C . VAL A 1 91 ? 2.656 3.898 -17.384 1.00 69.19 91 VAL A C 1
ATOM 733 O O . VAL A 1 91 ? 3.072 2.741 -17.456 1.00 69.19 91 VAL A O 1
ATOM 736 N N . ASN A 1 92 ? 2.721 4.747 -18.412 1.00 65.44 92 ASN A N 1
ATOM 737 C CA . ASN A 1 92 ? 3.446 4.452 -19.650 1.00 65.44 92 ASN A CA 1
ATOM 738 C C . ASN A 1 92 ? 4.928 4.790 -19.454 1.00 65.44 92 ASN A C 1
ATOM 740 O O . ASN A 1 92 ? 5.270 5.930 -19.140 1.00 65.44 92 ASN A O 1
ATOM 744 N N . LEU A 1 93 ? 5.811 3.804 -19.632 1.00 67.81 93 LEU A N 1
ATOM 745 C CA . LEU A 1 93 ? 7.246 3.937 -19.332 1.00 67.81 93 LEU A CA 1
ATOM 746 C C . LEU A 1 93 ? 8.072 4.415 -20.541 1.00 67.81 93 LEU A C 1
ATOM 748 O O . LEU A 1 93 ? 9.277 4.636 -20.441 1.00 67.81 93 LEU A O 1
ATOM 752 N N . SER A 1 94 ? 7.416 4.582 -21.684 1.00 58.94 94 SER A N 1
ATOM 753 C CA . SER A 1 94 ? 7.966 5.027 -22.965 1.00 58.94 94 SER A CA 1
ATOM 754 C C . SER A 1 94 ? 7.904 6.542 -23.174 1.00 58.94 94 SER A C 1
ATOM 756 O O . SER A 1 94 ? 8.730 7.094 -23.908 1.00 58.94 94 SER A O 1
ATOM 758 N N . SER A 1 95 ? 6.962 7.228 -22.518 1.00 51.81 95 SER A N 1
ATOM 759 C CA . SER A 1 95 ? 6.671 8.646 -22.731 1.00 51.81 95 SER A CA 1
ATOM 760 C C . SER A 1 95 ? 7.118 9.510 -21.543 1.00 51.81 95 SER A C 1
ATOM 762 O O . SER A 1 95 ? 6.322 9.846 -20.667 1.00 51.81 95 SER A O 1
ATOM 764 N N . GLY A 1 96 ? 8.396 9.900 -21.499 1.00 51.16 96 GLY A N 1
ATOM 765 C CA . GLY A 1 96 ? 8.880 10.917 -20.557 1.00 51.16 96 GLY A CA 1
ATOM 766 C C . GLY A 1 96 ? 10.380 10.860 -20.271 1.00 51.16 96 GLY A C 1
ATOM 767 O O . GLY A 1 96 ? 11.058 9.911 -20.635 1.00 51.16 96 GLY A O 1
ATOM 768 N N . LYS A 1 97 ? 10.895 11.876 -19.562 1.00 50.88 97 LYS A N 1
ATOM 769 C CA . LYS A 1 97 ? 12.279 11.952 -19.035 1.00 50.88 97 LYS A CA 1
ATOM 770 C C . LYS A 1 97 ? 12.626 10.844 -18.020 1.00 50.88 97 LYS A C 1
ATOM 772 O O . LYS A 1 97 ? 13.725 10.857 -17.471 1.00 50.88 97 LYS A O 1
ATOM 777 N N . LEU A 1 98 ? 11.699 9.931 -17.723 1.00 54.72 98 LEU A N 1
ATOM 778 C CA . LEU A 1 98 ? 11.984 8.751 -16.918 1.00 54.72 98 LEU A CA 1
ATOM 779 C C . LEU A 1 98 ? 12.758 7.737 -17.760 1.00 54.72 98 LEU A C 1
ATOM 781 O O . LEU A 1 98 ? 12.460 7.523 -18.932 1.00 54.72 98 LEU A O 1
ATOM 785 N N . ASN A 1 99 ? 13.770 7.129 -17.146 1.00 60.50 99 ASN A N 1
ATOM 786 C CA . ASN A 1 99 ? 14.594 6.111 -17.784 1.00 60.50 99 ASN A CA 1
ATOM 787 C C . ASN A 1 99 ? 13.703 5.017 -18.382 1.00 60.50 99 ASN A C 1
ATOM 789 O O . ASN A 1 99 ? 12.921 4.395 -17.662 1.00 60.50 99 ASN A O 1
ATOM 793 N N . LYS A 1 100 ? 13.841 4.786 -19.691 1.00 69.50 100 LYS A N 1
ATOM 794 C CA . LYS A 1 100 ? 13.149 3.705 -20.390 1.00 69.50 100 LYS A CA 1
ATOM 795 C C . LYS A 1 100 ? 13.566 2.374 -19.764 1.00 69.50 100 LYS A C 1
ATOM 797 O O . LYS A 1 100 ? 14.735 2.006 -19.838 1.00 69.50 100 LYS A O 1
ATOM 802 N N . LEU A 1 101 ? 12.619 1.688 -19.131 1.00 72.69 101 LEU A N 1
ATOM 803 C CA . LEU A 1 101 ? 12.801 0.318 -18.656 1.00 72.69 101 LEU A CA 1
ATOM 804 C C . LEU A 1 101 ? 12.581 -0.647 -19.820 1.00 72.69 101 LEU A C 1
ATOM 806 O O . LEU A 1 101 ? 11.644 -0.473 -20.603 1.00 72.69 101 LEU A O 1
ATOM 810 N N . THR A 1 102 ? 13.425 -1.671 -19.927 1.00 76.81 102 THR A N 1
ATOM 811 C CA . THR A 1 102 ? 13.221 -2.741 -20.907 1.00 76.81 102 THR A CA 1
ATOM 812 C C . THR A 1 102 ? 12.112 -3.693 -20.464 1.00 76.81 102 THR A C 1
ATOM 814 O O . THR A 1 102 ? 11.704 -3.712 -19.297 1.00 76.81 102 THR A O 1
ATOM 817 N N . SER A 1 103 ? 11.624 -4.528 -21.387 1.00 78.38 103 SER A N 1
ATOM 818 C CA . SER A 1 103 ? 10.596 -5.530 -21.079 1.00 78.38 103 SER A CA 1
ATOM 819 C C . SER A 1 103 ? 11.035 -6.473 -19.953 1.00 78.38 103 SER A C 1
ATOM 821 O O . SER A 1 103 ? 10.236 -6.790 -19.073 1.00 78.38 103 SER A O 1
ATOM 823 N N . LYS A 1 104 ? 12.307 -6.896 -19.957 1.00 79.19 104 LYS A N 1
ATOM 824 C CA . LYS A 1 104 ? 12.860 -7.806 -18.942 1.00 79.19 104 LYS A CA 1
ATOM 825 C C . LYS A 1 104 ? 13.004 -7.132 -17.579 1.00 79.19 104 LYS A C 1
ATOM 827 O O . LYS A 1 104 ? 12.686 -7.737 -16.560 1.00 79.19 104 LYS A O 1
ATOM 832 N N . GLN A 1 105 ? 13.433 -5.870 -17.550 1.00 81.25 105 GLN A N 1
ATOM 833 C CA . GLN A 1 105 ? 13.513 -5.098 -16.305 1.00 81.25 105 GLN A CA 1
ATOM 834 C C . GLN A 1 105 ? 12.127 -4.866 -15.695 1.00 81.25 105 GLN A C 1
ATOM 836 O O . GLN A 1 105 ? 11.948 -4.967 -14.481 1.00 81.25 105 GLN A O 1
ATOM 841 N N . LEU A 1 106 ? 11.131 -4.592 -16.541 1.00 81.88 106 LEU A N 1
ATOM 842 C CA . LEU A 1 106 ? 9.746 -4.431 -16.118 1.00 81.88 106 LEU A CA 1
ATOM 843 C C . LEU A 1 106 ? 9.187 -5.722 -15.505 1.00 81.88 106 LEU A C 1
ATOM 845 O O . LEU A 1 106 ? 8.531 -5.682 -14.468 1.00 81.88 106 LEU A O 1
ATOM 849 N N . GLU A 1 107 ? 9.469 -6.866 -16.122 1.00 83.50 107 GLU A N 1
ATOM 850 C CA . GLU A 1 107 ? 9.060 -8.176 -15.614 1.00 83.50 107 GLU A CA 1
ATOM 851 C C . GLU A 1 107 ? 9.738 -8.524 -14.281 1.00 83.50 107 GLU A C 1
ATOM 853 O O . GLU A 1 107 ? 9.068 -8.967 -13.346 1.00 83.50 107 GLU A O 1
ATOM 858 N N . ALA A 1 108 ? 11.038 -8.244 -14.149 1.00 83.69 108 ALA A N 1
ATOM 859 C CA . ALA A 1 108 ? 11.761 -8.406 -12.890 1.00 83.69 108 ALA A CA 1
ATOM 860 C C . ALA A 1 108 ? 11.156 -7.544 -11.767 1.00 83.69 108 ALA A C 1
ATOM 862 O O . ALA A 1 108 ? 10.988 -8.011 -10.641 1.00 83.69 108 ALA A O 1
ATOM 863 N N . LEU A 1 109 ? 10.761 -6.305 -12.080 1.00 83.62 109 LEU A N 1
ATOM 864 C CA . LEU A 1 109 ? 10.123 -5.404 -11.122 1.00 83.62 109 LEU A CA 1
ATOM 865 C C . LEU A 1 109 ? 8.718 -5.880 -10.723 1.00 83.62 109 LEU A C 1
ATOM 867 O O . LEU A 1 109 ? 8.386 -5.882 -9.541 1.00 83.62 109 LEU A O 1
ATOM 871 N N . VAL A 1 110 ? 7.910 -6.339 -11.684 1.00 85.19 110 VAL A N 1
ATOM 872 C CA . VAL A 1 110 ? 6.571 -6.902 -11.429 1.00 85.19 110 VAL A CA 1
ATOM 873 C C . VAL A 1 110 ? 6.644 -8.118 -10.499 1.00 85.19 110 VAL A C 1
ATOM 875 O O . VAL A 1 110 ? 5.839 -8.257 -9.571 1.00 85.19 110 VAL A O 1
ATOM 878 N N . ASN A 1 111 ? 7.643 -8.972 -10.706 1.00 84.44 111 ASN A N 1
ATOM 879 C CA . ASN A 1 111 ? 7.852 -10.189 -9.926 1.00 84.44 111 ASN A CA 1
ATOM 880 C C . ASN A 1 111 ? 8.656 -9.962 -8.635 1.00 84.44 111 ASN A C 1
ATOM 882 O O . ASN A 1 111 ? 8.862 -10.903 -7.869 1.00 84.44 111 ASN A O 1
ATOM 886 N N . SER A 1 112 ? 9.078 -8.726 -8.353 1.00 85.88 112 SER A N 1
ATOM 887 C CA . SER A 1 112 ? 9.828 -8.403 -7.144 1.00 85.88 112 SER A CA 1
ATOM 888 C C . SER A 1 112 ? 8.959 -8.597 -5.899 1.00 85.88 112 SER A C 1
ATOM 890 O O . SER A 1 112 ? 8.031 -7.832 -5.622 1.00 85.88 112 SER A O 1
ATOM 892 N N . ALA A 1 113 ? 9.281 -9.630 -5.118 1.00 85.88 113 ALA A N 1
ATOM 893 C CA . ALA A 1 113 ? 8.726 -9.813 -3.781 1.00 85.88 113 ALA A CA 1
ATOM 894 C C . ALA A 1 113 ? 9.291 -8.775 -2.797 1.00 85.88 113 ALA A C 1
ATOM 896 O O . ALA A 1 113 ? 8.566 -8.296 -1.929 1.00 85.88 113 ALA A O 1
ATOM 897 N N . SER A 1 114 ? 10.558 -8.378 -2.971 1.00 86.00 114 SER A N 1
ATOM 898 C CA . SER A 1 114 ? 11.251 -7.438 -2.087 1.00 86.00 114 SER A CA 1
ATOM 899 C C . SER A 1 114 ? 10.577 -6.068 -2.043 1.00 86.00 114 SER A C 1
ATOM 901 O O . SER A 1 114 ? 10.404 -5.526 -0.954 1.00 86.00 114 SER A O 1
ATOM 903 N N . LEU A 1 115 ? 10.120 -5.539 -3.182 1.00 86.62 115 LEU A N 1
ATOM 904 C CA . LEU A 1 115 ? 9.399 -4.263 -3.221 1.00 86.62 115 LEU A CA 1
ATOM 905 C C . LEU A 1 115 ? 8.098 -4.305 -2.404 1.00 86.62 115 LEU A C 1
ATOM 907 O O . LEU A 1 115 ? 7.797 -3.374 -1.660 1.00 86.62 115 LEU A O 1
ATOM 911 N N . ARG A 1 116 ? 7.348 -5.409 -2.501 1.00 88.19 116 ARG A N 1
ATOM 912 C CA . ARG A 1 116 ? 6.092 -5.594 -1.756 1.00 88.19 116 ARG A CA 1
ATOM 913 C C . ARG A 1 116 ? 6.352 -5.693 -0.259 1.00 88.19 116 ARG A C 1
ATOM 915 O O . ARG A 1 116 ? 5.611 -5.118 0.526 1.00 88.19 116 ARG A O 1
ATOM 922 N N . THR A 1 117 ? 7.414 -6.394 0.134 1.00 87.44 117 THR A N 1
ATOM 923 C CA . THR A 1 117 ? 7.803 -6.530 1.541 1.00 87.44 117 THR A CA 1
ATOM 924 C C . THR A 1 117 ? 8.246 -5.202 2.146 1.00 87.44 117 THR A C 1
ATOM 926 O O . THR A 1 117 ? 7.884 -4.920 3.280 1.00 87.44 117 THR A O 1
ATOM 929 N N . ILE A 1 118 ? 8.999 -4.385 1.404 1.00 91.19 118 ILE A N 1
ATOM 930 C CA . ILE A 1 118 ? 9.530 -3.107 1.903 1.00 91.19 118 ILE A CA 1
ATOM 931 C C . ILE A 1 118 ? 8.419 -2.080 2.150 1.00 91.19 118 ILE A C 1
ATOM 933 O O . ILE A 1 118 ? 8.513 -1.297 3.089 1.00 91.19 118 ILE A O 1
ATOM 937 N N . LEU A 1 119 ? 7.376 -2.079 1.318 1.00 88.88 119 LEU A N 1
ATOM 938 C CA . LEU A 1 119 ? 6.277 -1.115 1.424 1.00 88.88 119 LEU A CA 1
ATOM 939 C C . LEU A 1 119 ? 5.141 -1.580 2.343 1.00 88.88 119 LEU A C 1
ATOM 941 O O . LEU A 1 119 ? 4.254 -0.791 2.655 1.00 88.88 119 LEU A O 1
ATOM 945 N N . ASN A 1 120 ? 5.147 -2.841 2.779 1.00 90.44 120 ASN A N 1
ATOM 946 C CA . ASN A 1 120 ? 4.112 -3.371 3.659 1.00 90.44 120 ASN A CA 1
ATOM 947 C C . ASN A 1 120 ? 4.201 -2.747 5.064 1.00 90.44 120 ASN A C 1
ATOM 949 O O . ASN A 1 120 ? 5.263 -2.732 5.683 1.00 90.44 120 ASN A O 1
ATOM 953 N N . GLY A 1 121 ? 3.071 -2.265 5.574 1.00 86.81 121 GLY A N 1
ATOM 954 C CA . GLY A 1 121 ? 2.923 -1.632 6.883 1.00 86.81 121 GLY A CA 1
ATOM 955 C C . GLY A 1 121 ? 3.283 -0.145 6.926 1.00 86.81 121 GLY A C 1
ATOM 956 O O . GLY A 1 121 ? 3.162 0.464 7.987 1.00 86.81 121 GLY A O 1
ATOM 957 N N . ILE A 1 122 ? 3.709 0.452 5.809 1.00 90.19 122 ILE A N 1
ATOM 958 C CA . ILE A 1 122 ? 4.064 1.875 5.755 1.00 90.19 122 ILE A CA 1
ATOM 959 C C . ILE A 1 122 ? 2.797 2.737 5.735 1.00 90.19 122 ILE A C 1
ATOM 961 O O . ILE A 1 122 ? 1.830 2.404 5.045 1.00 90.19 122 ILE A O 1
ATOM 965 N N . ASP A 1 123 ? 2.808 3.841 6.489 1.00 88.75 123 ASP A N 1
ATOM 966 C CA . ASP A 1 123 ? 1.748 4.854 6.455 1.00 88.75 123 ASP A CA 1
ATOM 967 C C . ASP A 1 123 ? 1.685 5.494 5.064 1.00 88.75 123 ASP A C 1
ATOM 969 O O . ASP A 1 123 ? 2.680 6.006 4.548 1.00 88.75 123 ASP A O 1
ATOM 973 N N . LEU A 1 124 ? 0.496 5.484 4.464 1.00 85.56 124 LEU A N 1
ATOM 974 C CA . LEU A 1 124 ? 0.242 6.054 3.147 1.00 85.56 124 LEU A CA 1
ATOM 975 C C . LEU A 1 124 ? 0.530 7.561 3.091 1.00 85.56 124 LEU A C 1
ATOM 977 O O . LEU A 1 124 ? 0.818 8.088 2.018 1.00 85.56 124 LEU A O 1
ATOM 981 N N . PHE A 1 125 ? 0.436 8.260 4.223 1.00 85.19 125 PHE A N 1
ATOM 982 C CA . PHE A 1 125 ? 0.692 9.697 4.280 1.00 85.19 125 PHE A CA 1
ATOM 983 C C . PHE A 1 125 ? 2.168 10.053 4.482 1.00 85.19 125 PHE A C 1
ATOM 985 O O . PHE A 1 125 ? 2.536 11.217 4.300 1.00 85.19 125 PHE A O 1
ATOM 992 N N . ASP A 1 126 ? 3.031 9.081 4.790 1.00 89.00 126 ASP A N 1
ATOM 993 C CA . ASP A 1 126 ? 4.470 9.301 4.931 1.00 89.00 126 ASP A CA 1
ATOM 994 C C . ASP A 1 126 ? 5.194 9.158 3.583 1.00 89.00 126 ASP A C 1
ATOM 996 O O . ASP A 1 126 ? 5.988 8.245 3.335 1.00 89.00 126 ASP A O 1
ATOM 1000 N N . GLN A 1 127 ? 4.903 10.102 2.685 1.00 90.12 127 GLN A N 1
ATOM 1001 C CA . GLN A 1 127 ? 5.471 10.137 1.337 1.00 90.12 127 GLN A CA 1
ATOM 1002 C C . GLN A 1 127 ? 7.008 10.157 1.351 1.00 90.12 127 GLN A C 1
ATOM 1004 O O . GLN A 1 127 ? 7.639 9.543 0.496 1.00 90.12 127 GLN A O 1
ATOM 1009 N N . ILE A 1 1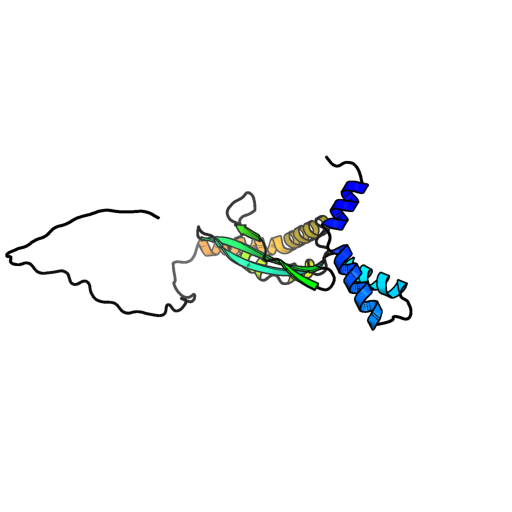28 ? 7.616 10.826 2.335 1.00 92.56 128 ILE A N 1
ATOM 1010 C CA . ILE A 1 128 ? 9.075 10.948 2.444 1.00 92.56 128 ILE A CA 1
ATOM 1011 C C . ILE A 1 128 ? 9.698 9.580 2.719 1.00 92.56 128 ILE A C 1
ATOM 1013 O O . ILE A 1 128 ? 10.675 9.202 2.071 1.00 92.56 128 ILE A O 1
ATOM 1017 N N . THR A 1 129 ? 9.134 8.821 3.660 1.00 91.00 129 THR A N 1
ATOM 1018 C CA . THR A 1 129 ? 9.608 7.465 3.950 1.00 91.00 129 THR A CA 1
ATOM 1019 C C . THR A 1 129 ? 9.418 6.546 2.750 1.00 91.00 129 THR A C 1
ATOM 1021 O O . THR A 1 129 ? 10.351 5.827 2.390 1.00 91.00 129 THR A O 1
ATOM 1024 N N . ILE A 1 130 ? 8.260 6.604 2.084 1.00 91.38 130 ILE A N 1
ATOM 1025 C CA . ILE A 1 130 ? 7.998 5.821 0.869 1.00 91.38 130 ILE A CA 1
ATOM 1026 C C . ILE A 1 130 ? 9.043 6.131 -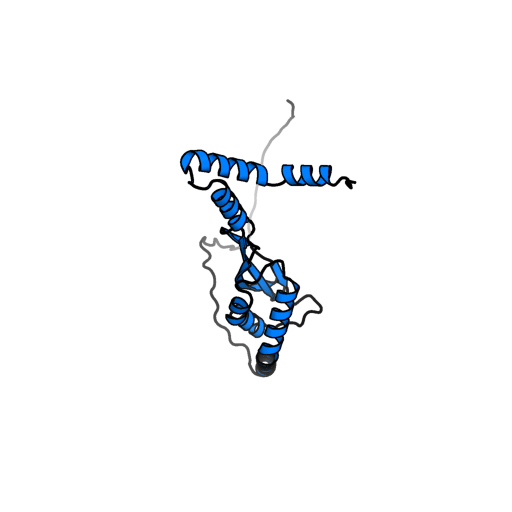0.210 1.00 91.38 130 ILE A C 1
ATOM 1028 O O . ILE A 1 130 ? 9.661 5.212 -0.750 1.00 91.38 130 ILE A O 1
ATOM 1032 N N . ASP A 1 131 ? 9.294 7.409 -0.491 1.00 92.56 131 ASP A N 1
ATOM 1033 C CA . ASP A 1 131 ? 10.247 7.827 -1.519 1.00 92.56 131 ASP A CA 1
ATOM 1034 C C . ASP A 1 131 ? 11.673 7.372 -1.194 1.00 92.56 131 ASP A C 1
ATOM 1036 O O . ASP A 1 131 ? 12.360 6.828 -2.060 1.00 92.56 131 ASP A O 1
ATOM 1040 N N . ASN A 1 132 ? 12.107 7.508 0.061 1.00 93.00 132 ASN A N 1
ATOM 1041 C CA . ASN A 1 132 ? 13.425 7.042 0.495 1.00 93.00 132 ASN A CA 1
ATOM 1042 C C . ASN A 1 132 ? 13.573 5.522 0.340 1.00 93.00 132 ASN A C 1
ATOM 1044 O O . ASN A 1 132 ? 14.584 5.051 -0.181 1.00 93.00 132 ASN A O 1
ATOM 1048 N N . LEU A 1 133 ? 12.551 4.748 0.718 1.00 92.38 133 LEU A N 1
ATOM 1049 C CA . LEU A 1 133 ? 12.551 3.294 0.549 1.00 92.38 133 LEU A CA 1
ATOM 1050 C C . LEU A 1 133 ? 12.613 2.886 -0.928 1.00 92.38 133 LEU A C 1
ATOM 1052 O O . LEU A 1 133 ? 13.328 1.945 -1.279 1.00 92.38 133 LEU A O 1
ATOM 1056 N N . LEU A 1 134 ? 11.905 3.600 -1.807 1.00 90.69 134 LEU A N 1
ATOM 1057 C CA . LEU A 1 134 ? 11.947 3.367 -3.251 1.00 90.69 134 LEU A CA 1
ATOM 1058 C C . LEU A 1 134 ? 13.311 3.725 -3.858 1.00 90.69 134 LEU A C 1
ATOM 1060 O O . LEU A 1 134 ? 13.805 3.005 -4.731 1.00 90.69 134 LEU A O 1
ATOM 1064 N N . ILE A 1 135 ? 13.944 4.804 -3.392 1.00 89.69 135 ILE A N 1
ATOM 1065 C CA . ILE A 1 135 ? 15.300 5.203 -3.799 1.00 89.69 135 ILE A CA 1
ATOM 1066 C C . ILE A 1 135 ? 16.325 4.150 -3.363 1.00 89.69 135 ILE A C 1
ATOM 1068 O O . ILE A 1 135 ? 17.162 3.733 -4.172 1.00 89.69 135 ILE A O 1
ATOM 1072 N N . ASP A 1 136 ? 16.236 3.670 -2.125 1.00 90.50 136 ASP A N 1
ATOM 1073 C CA . ASP A 1 136 ? 17.112 2.625 -1.594 1.00 90.50 136 ASP A CA 1
ATOM 1074 C C . ASP A 1 136 ? 16.926 1.302 -2.336 1.00 90.50 136 ASP A C 1
ATOM 1076 O O . ASP A 1 136 ? 17.903 0.645 -2.709 1.00 90.50 136 ASP A O 1
ATOM 1080 N N . PHE A 1 137 ? 15.674 0.922 -2.596 1.00 90.06 137 PHE A N 1
ATOM 1081 C CA . PHE A 1 137 ? 15.339 -0.252 -3.393 1.00 90.06 137 PHE A CA 1
ATOM 1082 C C . PHE A 1 137 ? 15.971 -0.164 -4.783 1.00 90.06 137 PHE A C 1
ATOM 1084 O O . PHE A 1 137 ? 16.676 -1.078 -5.216 1.00 90.06 137 PHE A O 1
ATOM 1091 N N . ARG A 1 138 ? 15.782 0.970 -5.465 1.00 86.81 138 ARG A N 1
ATOM 1092 C CA . ARG A 1 138 ? 16.360 1.207 -6.787 1.00 86.81 138 ARG A CA 1
ATOM 1093 C C . ARG A 1 138 ? 17.884 1.141 -6.760 1.00 86.81 138 ARG A C 1
ATOM 1095 O O . ARG A 1 138 ? 18.470 0.576 -7.676 1.00 86.81 138 ARG A O 1
ATOM 1102 N N . SER A 1 139 ? 18.514 1.700 -5.732 1.00 87.06 139 SER A N 1
ATOM 1103 C CA . SER A 1 139 ? 19.972 1.708 -5.595 1.00 87.06 139 SER A CA 1
ATOM 1104 C C . SER A 1 139 ? 20.526 0.294 -5.404 1.00 87.06 139 SER A C 1
ATOM 1106 O O . SER A 1 139 ? 21.496 -0.074 -6.058 1.00 87.06 139 SER A O 1
ATOM 1108 N N . LYS A 1 140 ? 19.866 -0.538 -4.589 1.00 87.00 140 LYS A N 1
ATOM 1109 C CA . LYS A 1 140 ? 20.256 -1.943 -4.368 1.00 87.00 140 LYS A CA 1
ATOM 1110 C C . LYS A 1 140 ? 20.078 -2.820 -5.608 1.00 87.00 140 LYS A C 1
ATOM 1112 O O . LYS A 1 140 ? 20.874 -3.725 -5.829 1.00 87.00 140 LYS A O 1
ATOM 1117 N N . HIS A 1 141 ? 19.056 -2.546 -6.417 1.00 84.50 141 HIS A N 1
ATOM 1118 C CA . HIS A 1 141 ? 18.774 -3.300 -7.641 1.00 84.50 141 HIS A CA 1
ATOM 1119 C C . HIS A 1 141 ? 19.390 -2.676 -8.906 1.00 84.50 141 HIS A C 1
ATOM 1121 O O . HIS A 1 141 ? 19.180 -3.190 -10.004 1.00 84.50 141 HIS A O 1
ATOM 1127 N N . ALA A 1 142 ? 20.170 -1.596 -8.788 1.00 83.69 142 ALA A N 1
ATOM 1128 C CA . ALA A 1 142 ? 20.749 -0.900 -9.937 1.00 83.69 142 ALA A CA 1
ATOM 1129 C C . ALA A 1 142 ? 21.671 -1.810 -10.765 1.00 83.69 142 ALA A C 1
ATOM 1131 O O . ALA A 1 142 ? 21.550 -1.851 -11.990 1.00 83.69 142 ALA A O 1
ATOM 1132 N N . ASP A 1 143 ? 22.530 -2.587 -10.103 1.00 80.88 143 ASP A N 1
ATOM 1133 C CA . ASP A 1 143 ? 23.480 -3.486 -10.768 1.00 80.88 143 ASP A CA 1
ATOM 1134 C C . ASP A 1 143 ? 22.779 -4.649 -11.482 1.00 80.88 143 ASP A C 1
ATOM 1136 O O . ASP A 1 143 ? 23.166 -5.046 -12.581 1.00 80.88 143 ASP A O 1
ATOM 1140 N N . GLU A 1 144 ? 21.724 -5.197 -10.876 1.00 82.19 144 GLU A N 1
ATOM 1141 C CA . GLU A 1 144 ? 20.912 -6.264 -11.467 1.00 82.19 144 GLU A CA 1
ATOM 1142 C C . GLU A 1 144 ? 20.161 -5.757 -12.703 1.00 82.19 144 GLU A C 1
ATOM 1144 O O . GLU A 1 144 ? 20.193 -6.381 -13.765 1.00 82.19 144 GLU A O 1
ATOM 1149 N N . MET A 1 145 ? 19.568 -4.567 -12.600 1.00 80.38 145 MET A N 1
ATOM 1150 C CA . MET A 1 145 ? 18.885 -3.920 -13.716 1.00 80.38 145 MET A CA 1
ATOM 1151 C C . MET A 1 145 ? 19.863 -3.551 -14.840 1.00 80.38 145 MET A C 1
ATOM 1153 O O . MET A 1 145 ? 19.516 -3.698 -16.013 1.00 80.38 145 MET A O 1
ATOM 1157 N N . ALA A 1 146 ? 21.091 -3.135 -14.517 1.00 81.81 146 ALA A N 1
ATOM 1158 C CA . ALA A 1 146 ? 22.136 -2.865 -15.504 1.00 81.81 146 ALA A CA 1
ATOM 1159 C C . ALA A 1 146 ? 22.579 -4.139 -16.244 1.00 81.81 146 ALA A C 1
ATOM 1161 O O . ALA A 1 146 ? 22.718 -4.118 -17.467 1.00 81.81 146 ALA A O 1
ATOM 1162 N N . LYS A 1 147 ? 22.726 -5.267 -15.534 1.00 82.69 147 LYS A N 1
ATOM 1163 C CA . LYS A 1 147 ? 23.028 -6.573 -16.148 1.00 82.69 147 LYS A CA 1
ATOM 1164 C C . LYS A 1 147 ? 21.928 -7.027 -17.106 1.00 82.69 147 LYS A C 1
ATOM 1166 O O . LYS A 1 147 ? 22.236 -7.494 -18.200 1.00 82.69 147 LYS A O 1
ATOM 1171 N N . LEU A 1 148 ? 20.660 -6.861 -16.724 1.00 80.31 148 LEU A N 1
ATOM 1172 C CA . LEU A 1 148 ? 19.520 -7.199 -17.584 1.00 80.31 148 LEU A CA 1
ATOM 1173 C C . LEU A 1 148 ? 19.494 -6.351 -18.863 1.00 80.31 148 LEU A C 1
ATOM 1175 O O . LEU A 1 148 ? 19.242 -6.889 -19.939 1.00 80.31 148 LEU A O 1
ATOM 1179 N N . ALA A 1 149 ? 19.811 -5.056 -18.762 1.00 79.00 149 ALA A N 1
ATOM 1180 C CA . ALA A 1 149 ? 19.915 -4.180 -19.928 1.00 79.00 149 ALA A CA 1
ATOM 1181 C C . ALA A 1 149 ? 21.072 -4.582 -20.860 1.00 79.00 149 ALA A C 1
ATOM 1183 O O . ALA A 1 149 ? 20.890 -4.634 -22.076 1.00 79.00 149 ALA A O 1
ATOM 1184 N N . ALA A 1 150 ? 22.243 -4.903 -20.300 1.00 80.62 150 ALA A N 1
ATOM 1185 C CA . ALA A 1 150 ? 23.407 -5.325 -21.079 1.00 80.62 150 ALA A CA 1
ATOM 1186 C C . ALA A 1 150 ? 23.139 -6.636 -21.840 1.00 80.62 150 ALA A C 1
ATOM 1188 O O . ALA A 1 150 ? 23.339 -6.692 -23.053 1.00 80.62 150 ALA A O 1
ATOM 1189 N N . ALA A 1 151 ? 22.581 -7.647 -21.167 1.00 77.94 151 ALA A N 1
ATOM 1190 C CA . ALA A 1 151 ? 22.250 -8.933 -21.783 1.00 77.94 151 ALA A CA 1
ATOM 1191 C C . ALA A 1 151 ? 21.216 -8.810 -22.919 1.00 77.94 151 ALA A C 1
ATOM 1193 O O . ALA A 1 151 ? 21.251 -9.567 -23.886 1.00 77.94 151 ALA A O 1
ATOM 1194 N N . GLU A 1 152 ? 20.286 -7.858 -22.832 1.00 74.12 152 GLU A N 1
ATOM 1195 C CA . GLU A 1 152 ? 19.306 -7.599 -23.893 1.00 74.12 152 GLU A CA 1
ATOM 1196 C C . GLU A 1 152 ? 19.941 -6.898 -25.105 1.00 74.12 152 GLU A C 1
ATOM 1198 O O . GLU A 1 152 ? 19.620 -7.232 -26.248 1.00 74.12 152 GLU A O 1
ATOM 1203 N N . SER A 1 153 ? 20.902 -5.998 -24.873 1.00 72.00 153 SER A N 1
ATOM 1204 C CA . SER A 1 153 ? 21.669 -5.364 -25.952 1.00 72.00 153 SER A CA 1
ATOM 1205 C C . SER A 1 153 ? 22.605 -6.337 -26.683 1.00 72.00 153 SER A C 1
ATOM 1207 O O . SER A 1 153 ? 22.760 -6.230 -27.897 1.00 72.00 153 SER A O 1
ATOM 1209 N N . GLU A 1 154 ? 23.169 -7.327 -25.982 1.00 68.75 154 GLU A N 1
ATOM 1210 C CA . GLU A 1 154 ? 24.027 -8.359 -26.582 1.00 68.75 154 GLU A CA 1
ATOM 1211 C C . GLU A 1 154 ? 23.221 -9.392 -27.386 1.00 68.75 154 GLU A C 1
ATOM 1213 O O . GLU A 1 154 ? 23.613 -9.740 -28.500 1.00 68.75 154 GLU A O 1
ATOM 1218 N N . ASN A 1 155 ? 22.050 -9.815 -26.890 1.00 60.06 155 ASN A N 1
ATOM 1219 C CA . ASN A 1 155 ? 21.158 -10.719 -27.630 1.00 60.06 155 ASN A CA 1
ATOM 1220 C C . ASN A 1 155 ? 20.537 -10.071 -28.876 1.00 60.06 155 ASN A C 1
ATOM 1222 O O . ASN A 1 155 ? 20.218 -10.766 -29.834 1.00 60.06 155 ASN A O 1
ATOM 1226 N N . SER A 1 156 ? 20.384 -8.745 -28.894 1.00 58.06 156 SER A N 1
ATOM 1227 C CA . SER A 1 156 ? 19.851 -8.029 -30.062 1.00 58.06 156 SER A CA 1
ATOM 1228 C C . SER A 1 156 ? 20.824 -8.006 -31.252 1.00 58.06 156 SER A C 1
ATOM 1230 O O . SER A 1 156 ? 20.407 -7.699 -32.366 1.00 58.06 156 SER A O 1
ATOM 1232 N N . ASN A 1 157 ? 22.102 -8.350 -31.042 1.00 51.88 157 ASN A N 1
ATOM 1233 C CA . ASN A 1 157 ? 23.106 -8.446 -32.107 1.00 51.88 157 ASN A CA 1
ATOM 1234 C C . ASN A 1 157 ? 23.261 -9.856 -32.698 1.00 51.88 157 ASN A C 1
ATOM 1236 O O . ASN A 1 157 ? 23.935 -9.997 -33.713 1.00 51.88 157 ASN A O 1
ATOM 1240 N N . ASN A 1 158 ? 22.643 -10.884 -32.108 1.00 47.22 158 ASN A N 1
ATOM 1241 C CA . ASN A 1 158 ? 22.709 -12.263 -32.588 1.00 47.22 158 ASN A CA 1
ATOM 1242 C C . ASN A 1 158 ? 21.394 -13.000 -32.283 1.00 47.22 158 ASN A C 1
ATOM 1244 O O . ASN A 1 158 ? 21.330 -13.731 -31.306 1.00 47.22 158 ASN A O 1
ATOM 1248 N N . GLU A 1 159 ? 20.362 -12.844 -33.112 1.00 39.28 159 GLU A N 1
ATOM 1249 C CA . GLU A 1 159 ? 19.608 -13.995 -33.637 1.00 39.28 159 GLU A CA 1
ATOM 1250 C C . GLU A 1 159 ? 18.578 -13.576 -34.706 1.00 39.28 159 GLU A C 1
ATOM 1252 O O . GLU A 1 159 ? 17.959 -12.512 -34.603 1.00 39.28 159 GLU A O 1
ATOM 1257 N N . PRO A 1 160 ? 18.381 -14.414 -35.743 1.00 44.62 160 PRO A N 1
ATOM 1258 C CA . PRO A 1 160 ? 17.287 -14.298 -36.690 1.00 44.62 160 PRO A CA 1
ATOM 1259 C C . PRO A 1 160 ? 15.977 -14.788 -36.055 1.00 44.62 160 PRO A C 1
ATOM 1261 O O . PRO A 1 160 ? 15.960 -15.671 -35.203 1.00 44.62 160 PRO A O 1
ATOM 1264 N N . THR A 1 161 ? 14.869 -14.221 -36.532 1.00 48.50 161 THR A N 1
ATOM 1265 C CA . THR A 1 161 ? 13.478 -14.643 -36.302 1.00 48.50 161 THR A CA 1
ATOM 1266 C C . THR A 1 161 ? 13.315 -16.149 -36.083 1.00 48.50 161 THR A C 1
ATOM 1268 O O . THR A 1 161 ? 13.522 -16.929 -37.014 1.00 48.50 161 THR A O 1
ATOM 1271 N N . SER A 1 162 ? 12.820 -16.547 -34.909 1.00 41.38 162 SER A N 1
ATOM 1272 C CA . SER A 1 162 ? 12.045 -17.778 -34.788 1.00 41.38 162 SER A CA 1
ATOM 1273 C C . SER A 1 162 ? 10.786 -17.543 -33.956 1.00 41.38 162 SER A C 1
ATOM 1275 O O . SER A 1 162 ? 10.776 -16.846 -32.944 1.00 41.38 162 SER A O 1
ATOM 1277 N N . ASP A 1 163 ? 9.710 -18.048 -34.536 1.00 44.41 163 ASP A N 1
ATOM 1278 C CA . ASP A 1 163 ? 8.309 -17.928 -34.180 1.00 44.41 163 ASP A CA 1
ATOM 1279 C C . ASP A 1 163 ? 7.934 -18.974 -33.107 1.00 44.41 163 ASP A C 1
ATOM 1281 O O . ASP A 1 163 ? 8.632 -19.977 -32.953 1.00 44.41 163 ASP A O 1
ATOM 1285 N N . ALA A 1 164 ? 6.772 -18.778 -32.472 1.00 43.88 164 ALA A N 1
ATOM 1286 C CA . ALA A 1 164 ? 6.112 -19.611 -31.444 1.00 43.88 164 ALA A CA 1
ATOM 1287 C C . ALA A 1 164 ? 6.546 -19.355 -29.976 1.00 43.88 164 ALA A C 1
ATOM 1289 O O . ALA A 1 164 ? 7.718 -19.360 -29.640 1.00 43.88 164 ALA A O 1
ATOM 1290 N N . ALA A 1 165 ? 5.663 -19.169 -28.989 1.00 50.06 165 ALA A N 1
ATOM 1291 C CA . ALA A 1 165 ? 4.220 -19.368 -28.907 1.00 50.06 165 ALA A CA 1
ATOM 1292 C C . ALA A 1 165 ? 3.648 -18.554 -27.729 1.00 50.06 165 ALA A C 1
ATOM 1294 O O . ALA A 1 165 ? 4.103 -18.752 -26.609 1.00 50.06 165 ALA A O 1
ATOM 1295 N N . LEU A 1 166 ? 2.606 -17.733 -27.929 1.00 38.06 166 LEU A N 1
ATOM 1296 C CA . LEU A 1 166 ? 1.759 -17.230 -26.833 1.00 38.06 166 LEU A CA 1
ATOM 1297 C C . LEU A 1 166 ? 0.284 -17.111 -27.276 1.00 38.06 166 LEU A C 1
ATOM 1299 O O . LEU A 1 166 ? -0.110 -16.241 -28.043 1.00 38.06 166 LEU A O 1
ATOM 1303 N N . ILE A 1 167 ? -0.488 -18.094 -26.804 1.00 43.28 167 ILE A N 1
ATOM 1304 C CA . ILE A 1 167 ? -1.935 -18.180 -26.531 1.00 43.28 167 ILE A CA 1
ATOM 1305 C C . ILE A 1 167 ? -2.858 -17.208 -27.300 1.00 43.28 167 ILE A C 1
ATOM 1307 O O . ILE A 1 167 ? -3.122 -16.085 -26.876 1.00 43.28 167 ILE A O 1
ATOM 1311 N N . LYS A 1 168 ? -3.483 -17.722 -28.371 1.00 38.72 168 LYS A N 1
ATOM 1312 C CA . LYS A 1 168 ? -4.729 -17.172 -28.931 1.00 38.72 168 LYS A CA 1
ATOM 1313 C C . LYS A 1 168 ? -5.908 -17.505 -28.011 1.00 38.72 168 LYS A C 1
ATOM 1315 O O . LYS A 1 168 ? -6.165 -18.672 -27.723 1.00 38.72 168 LYS A O 1
ATOM 1320 N N . VAL A 1 169 ? -6.652 -16.479 -27.610 1.00 37.97 169 VAL A N 1
ATOM 1321 C CA . VAL A 1 169 ? -7.967 -16.597 -26.958 1.00 37.97 169 VAL A CA 1
ATOM 1322 C C . VAL A 1 169 ? -8.968 -17.230 -27.947 1.00 37.97 169 VAL A C 1
ATOM 1324 O O . VAL A 1 169 ? -8.968 -16.844 -29.120 1.00 37.97 169 VAL A O 1
ATOM 1327 N N . PRO A 1 170 ? -9.819 -18.194 -27.537 1.00 39.44 170 PRO A N 1
ATOM 1328 C CA . PRO A 1 170 ? -10.741 -18.865 -28.449 1.00 39.44 170 PRO A CA 1
ATOM 1329 C C . PRO A 1 170 ? -11.887 -17.930 -28.851 1.00 39.44 170 PRO A C 1
ATOM 1331 O O . PRO A 1 170 ? -12.680 -17.497 -28.019 1.00 39.44 170 PRO A O 1
ATOM 1334 N N . THR A 1 171 ? -11.996 -17.630 -30.144 1.00 34.69 171 THR A N 1
ATOM 1335 C CA . THR A 1 171 ? -13.149 -16.923 -30.715 1.00 34.69 171 THR A CA 1
ATOM 1336 C C . THR A 1 171 ? -14.217 -17.946 -31.098 1.00 34.69 171 THR A C 1
ATOM 1338 O O . THR A 1 171 ? -14.040 -18.728 -32.032 1.00 34.69 171 THR A O 1
ATOM 1341 N N . THR A 1 172 ? -15.334 -17.972 -30.375 1.00 37.56 172 THR A N 1
ATOM 1342 C CA . THR A 1 172 ? -16.506 -18.783 -30.725 1.00 37.56 172 THR A CA 1
ATOM 1343 C C . THR A 1 172 ? -17.365 -18.108 -31.800 1.00 37.56 172 THR A C 1
ATOM 1345 O O . THR A 1 172 ? -17.852 -17.001 -31.588 1.00 37.56 172 THR A O 1
ATOM 1348 N N . THR A 1 173 ? -17.641 -18.875 -32.872 1.00 36.22 173 THR A N 1
ATOM 1349 C CA . THR A 1 173 ? -18.808 -18.853 -33.804 1.00 36.22 173 THR A CA 1
ATOM 1350 C C . THR A 1 173 ? -18.974 -17.629 -34.731 1.00 36.22 173 THR A C 1
ATOM 1352 O O . THR A 1 173 ? -18.974 -16.505 -34.263 1.00 36.22 173 THR A O 1
ATOM 1355 N N . ARG A 1 174 ? -19.143 -17.730 -36.066 1.00 35.19 174 ARG A N 1
ATOM 1356 C CA . ARG A 1 174 ? -20.007 -18.588 -36.929 1.00 35.19 174 ARG A CA 1
ATOM 1357 C C . ARG A 1 174 ? -19.429 -18.688 -38.379 1.00 35.19 174 ARG A C 1
ATOM 1359 O O . ARG A 1 174 ? -18.534 -17.916 -38.706 1.00 35.19 174 ARG A O 1
ATOM 1366 N N . PRO A 1 175 ? -19.925 -19.602 -39.247 1.00 40.19 175 PRO A N 1
ATOM 1367 C CA . PRO A 1 175 ? -19.265 -20.044 -40.484 1.00 40.19 175 PRO A CA 1
ATOM 1368 C C . PRO A 1 175 ? -19.518 -19.144 -41.719 1.00 40.19 175 PRO A C 1
ATOM 1370 O O . PRO A 1 175 ? -20.452 -18.340 -41.707 1.00 40.19 175 PRO A O 1
ATOM 1373 N N . PRO A 1 176 ? -18.714 -19.305 -42.795 1.00 36.97 176 PRO A N 1
ATOM 1374 C CA . PRO A 1 176 ? -18.697 -18.430 -43.966 1.00 36.97 176 PRO A CA 1
ATOM 1375 C C . PRO A 1 176 ? -19.676 -18.885 -45.059 1.00 36.97 176 PRO A C 1
ATOM 1377 O O . PRO A 1 176 ? -19.780 -20.075 -45.353 1.00 36.97 176 PRO A O 1
ATOM 1380 N N . THR A 1 177 ? -20.324 -17.937 -45.740 1.00 32.97 177 THR A N 1
ATOM 1381 C CA . THR A 1 177 ? -20.907 -18.177 -47.070 1.00 32.97 177 THR A CA 1
ATOM 1382 C C . THR A 1 177 ? -20.177 -17.336 -48.111 1.00 32.97 177 THR A C 1
ATOM 1384 O O . THR A 1 177 ? -20.115 -16.113 -48.029 1.00 32.97 177 THR A O 1
ATOM 1387 N N . SER A 1 178 ? -19.603 -18.069 -49.057 1.00 35.44 178 SER A N 1
ATOM 1388 C CA . SER A 1 178 ? -18.773 -17.710 -50.204 1.00 35.44 178 SER A CA 1
ATOM 1389 C C . SER A 1 178 ? -19.221 -16.501 -51.032 1.00 35.44 178 SER A C 1
ATOM 1391 O O . SER A 1 178 ? -20.342 -16.469 -51.542 1.00 35.44 178 SER A O 1
ATOM 1393 N N . SER A 1 179 ? -18.279 -15.599 -51.312 1.00 34.00 179 SER A N 1
ATOM 1394 C CA . SER A 1 179 ? -18.307 -14.693 -52.461 1.00 34.00 179 SER A CA 1
ATOM 1395 C C . SER A 1 179 ? -17.726 -15.400 -53.695 1.00 34.00 179 SER A C 1
ATOM 1397 O O . SER A 1 179 ? -16.517 -15.481 -53.888 1.00 34.00 179 SER A O 1
ATOM 1399 N N . GLY A 1 180 ? -18.603 -15.931 -54.547 1.00 28.70 180 GLY A N 1
ATOM 1400 C CA . GLY A 1 180 ? -18.263 -16.401 -55.892 1.00 28.70 180 GLY A CA 1
ATOM 1401 C C . GLY A 1 180 ? -18.884 -15.474 -56.931 1.00 28.70 180 GLY A C 1
ATOM 1402 O O . GLY A 1 180 ? -20.049 -15.635 -57.279 1.00 28.70 180 GLY A O 1
ATOM 1403 N N . GLY A 1 181 ? -18.128 -14.481 -57.401 1.00 29.14 181 GLY A N 1
ATOM 1404 C CA . GLY A 1 181 ? -18.554 -13.572 -58.463 1.00 29.14 181 GLY A CA 1
ATOM 1405 C C . GLY A 1 181 ? -18.008 -14.007 -59.819 1.00 29.14 181 GLY A C 1
ATOM 1406 O O . GLY A 1 181 ? -16.839 -13.772 -60.095 1.00 29.14 181 GLY A O 1
ATOM 1407 N N . ALA A 1 182 ? -18.852 -14.610 -60.661 1.00 32.78 182 ALA A N 1
ATOM 1408 C CA . ALA A 1 182 ? -18.732 -14.588 -62.123 1.00 32.78 182 ALA A CA 1
ATOM 1409 C C . ALA A 1 182 ? -19.984 -15.206 -62.770 1.00 32.78 182 ALA A C 1
ATOM 1411 O O . ALA A 1 182 ? -20.173 -16.418 -62.689 1.00 32.78 182 ALA A O 1
ATOM 1412 N N . LYS A 1 183 ? -20.800 -14.389 -63.454 1.00 33.72 183 LYS A N 1
ATOM 1413 C CA . LYS A 1 183 ? -21.264 -14.623 -64.838 1.00 33.72 183 LYS A CA 1
ATOM 1414 C C . LYS A 1 183 ? -22.262 -13.558 -65.306 1.00 33.72 183 LYS A C 1
ATOM 1416 O O . LYS A 1 183 ? -23.125 -13.090 -64.574 1.00 33.72 183 LYS A O 1
ATOM 1421 N N . THR A 1 184 ? -22.064 -13.205 -66.566 1.00 30.72 184 THR A N 1
ATOM 1422 C CA . THR A 1 184 ? -22.837 -12.360 -67.472 1.00 30.72 184 THR A CA 1
ATOM 1423 C C . THR A 1 184 ? -24.227 -12.924 -67.792 1.00 30.72 184 THR A C 1
ATOM 1425 O O . THR A 1 184 ? -24.392 -14.138 -67.877 1.00 30.72 184 THR A O 1
ATOM 1428 N N . GLY A 1 185 ? -25.176 -12.035 -68.123 1.00 28.34 185 GLY A N 1
ATOM 1429 C CA . GLY A 1 185 ? -26.168 -12.312 -69.170 1.00 28.34 185 GLY A CA 1
ATOM 1430 C C . GLY A 1 185 ? -27.652 -12.056 -68.863 1.00 28.34 185 GLY A C 1
ATOM 1431 O O . GLY A 1 185 ? -28.274 -12.825 -68.148 1.00 28.34 185 GLY A O 1
ATOM 1432 N N . VAL A 1 186 ? -28.204 -11.089 -69.613 1.00 31.28 186 VAL A N 1
ATOM 1433 C CA . VAL A 1 186 ? -29.558 -11.059 -70.218 1.00 31.28 186 VAL A CA 1
ATOM 1434 C C . VAL A 1 186 ? -30.732 -10.483 -69.386 1.00 31.28 186 VAL A C 1
ATOM 1436 O O . VAL A 1 186 ? -31.105 -10.971 -68.329 1.00 31.28 186 VAL A O 1
ATOM 1439 N N . ALA A 1 187 ? -31.309 -9.408 -69.946 1.00 32.44 187 ALA A N 1
ATOM 1440 C CA . ALA A 1 187 ? -32.548 -8.686 -69.594 1.00 32.44 187 ALA A CA 1
ATOM 1441 C C . ALA A 1 187 ? -33.825 -9.517 -69.958 1.00 32.44 187 ALA A C 1
ATOM 1443 O O . ALA A 1 187 ? -33.635 -10.633 -70.433 1.00 32.44 187 ALA A O 1
ATOM 1444 N N . PRO A 1 188 ? -35.102 -9.043 -69.888 1.00 43.19 188 PRO A N 1
ATOM 1445 C CA . PRO A 1 188 ? -35.606 -7.693 -69.583 1.00 43.19 188 PRO A CA 1
ATOM 1446 C C . PRO A 1 188 ? -36.942 -7.597 -68.776 1.00 43.19 188 PRO A C 1
ATOM 1448 O O . PRO A 1 188 ? -37.633 -8.578 -68.523 1.00 43.19 188 PRO A O 1
ATOM 1451 N N . ALA A 1 189 ? -37.358 -6.338 -68.559 1.00 38.62 189 ALA A N 1
ATOM 1452 C CA . ALA A 1 189 ? -38.749 -5.837 -68.590 1.00 38.62 189 ALA A CA 1
ATOM 1453 C C . ALA A 1 189 ? -39.605 -5.878 -67.281 1.00 38.62 189 ALA A C 1
ATOM 1455 O O . ALA A 1 189 ? -39.209 -6.489 -66.298 1.00 38.62 189 ALA A O 1
ATOM 1456 N N . PRO A 1 190 ? -40.714 -5.100 -67.201 1.00 45.69 190 PRO A N 1
ATOM 1457 C CA . PRO A 1 190 ? -40.776 -3.888 -66.370 1.00 45.69 190 PRO A CA 1
ATOM 1458 C C . PRO A 1 190 ? -42.077 -3.797 -65.530 1.00 45.69 190 PRO A C 1
ATOM 1460 O O . PRO A 1 190 ? -42.891 -4.715 -65.540 1.00 45.69 190 PRO A O 1
ATOM 1463 N N . SER A 1 191 ? -42.356 -2.607 -64.970 1.00 34.78 191 SER A N 1
ATOM 1464 C CA . SER A 1 191 ? -43.662 -2.156 -64.422 1.00 34.78 191 SER A CA 1
ATOM 1465 C C . SER A 1 191 ? -43.893 -2.541 -62.951 1.00 34.78 191 SER A C 1
ATOM 1467 O O . SER A 1 191 ? -43.536 -3.629 -62.543 1.00 34.78 191 SER A O 1
ATOM 1469 N N . LYS A 1 192 ? -44.525 -1.753 -62.075 1.00 38.50 192 LYS A N 1
ATOM 1470 C CA . LYS A 1 192 ? -45.419 -0.588 -62.195 1.00 38.50 192 LYS A CA 1
ATOM 1471 C C . LYS A 1 192 ? -45.633 -0.042 -60.764 1.00 38.50 192 LYS A C 1
ATOM 1473 O O .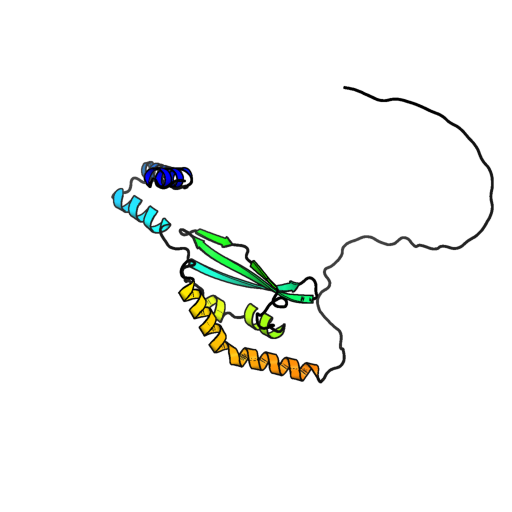 LYS A 1 192 ? -45.643 -0.851 -59.851 1.00 38.50 192 LYS A O 1
ATOM 1478 N N . LYS A 1 193 ? -45.904 1.272 -60.652 1.00 33.22 193 LYS A N 1
ATOM 1479 C CA . LYS A 1 193 ? -46.890 1.974 -59.775 1.00 33.22 193 LYS A CA 1
ATOM 1480 C C . LYS A 1 193 ? -47.013 1.547 -58.292 1.00 33.22 193 LYS A C 1
ATOM 1482 O O . LYS A 1 193 ? -47.156 0.380 -57.995 1.00 33.22 193 LYS A O 1
ATOM 1487 N N . GLY A 1 194 ? -47.148 2.431 -57.309 1.00 33.94 194 GLY A N 1
ATOM 1488 C CA . GLY A 1 194 ? -47.513 3.850 -57.250 1.00 33.94 194 GLY A CA 1
ATOM 1489 C C . GLY A 1 194 ? -47.215 4.360 -55.825 1.00 33.94 194 GLY A C 1
ATOM 1490 O O . GLY A 1 194 ? -46.908 3.564 -54.947 1.00 33.94 194 GLY A O 1
ATOM 1491 N N . ALA A 1 195 ? -47.045 5.670 -55.625 1.00 34.91 195 ALA A N 1
ATOM 1492 C CA . ALA A 1 195 ? -48.107 6.600 -55.197 1.00 34.91 195 ALA A CA 1
ATOM 1493 C C . ALA A 1 195 ? -48.760 6.169 -53.867 1.00 34.91 195 ALA A C 1
ATOM 1495 O O . ALA A 1 195 ? -49.296 5.076 -53.790 1.00 34.91 195 ALA A O 1
ATOM 1496 N N . GLY A 1 196 ? -48.803 6.955 -52.797 1.00 36.09 196 GLY A N 1
ATOM 1497 C CA . GLY A 1 196 ? -48.418 8.338 -52.524 1.00 36.09 196 GLY A CA 1
ATOM 1498 C C . GLY A 1 196 ? -48.285 8.495 -50.997 1.00 36.09 196 GLY A C 1
ATOM 1499 O O . GLY A 1 196 ? -48.461 7.518 -50.277 1.00 36.09 196 GLY A O 1
ATOM 1500 N N . LYS 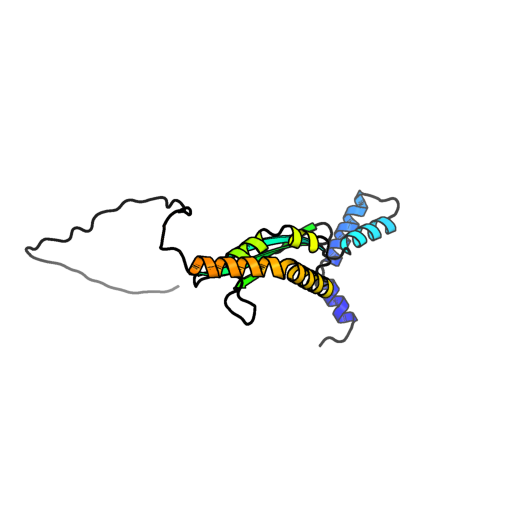A 1 197 ? -47.800 9.651 -50.522 1.00 37.00 197 LYS A N 1
ATOM 1501 C CA . LYS A 1 197 ? -48.622 10.687 -49.852 1.00 37.00 197 LYS A CA 1
ATOM 1502 C C . LYS A 1 197 ? -49.262 10.188 -48.543 1.00 37.00 197 LYS A C 1
ATOM 1504 O O . LYS A 1 197 ? -49.943 9.181 -48.543 1.00 37.00 197 LYS A O 1
ATOM 1509 N N . ASP A 1 198 ? -49.208 10.874 -47.416 1.00 37.62 198 ASP A N 1
ATOM 1510 C CA . ASP A 1 198 ? -48.819 12.244 -47.103 1.00 37.62 198 ASP A CA 1
ATOM 1511 C C . ASP A 1 198 ? -48.968 12.372 -45.567 1.00 37.62 198 ASP A C 1
ATOM 1513 O O . ASP A 1 198 ? -49.822 11.710 -44.983 1.00 37.62 198 ASP A O 1
ATOM 1517 N N . THR A 1 199 ? -48.173 13.257 -44.963 1.00 40.56 199 THR A N 1
ATOM 1518 C CA . THR A 1 199 ? -48.544 14.099 -43.802 1.00 40.56 199 THR A CA 1
ATOM 1519 C C . THR A 1 199 ? -48.773 13.458 -42.412 1.00 40.56 199 THR A C 1
ATOM 1521 O O . THR A 1 199 ? -49.827 12.913 -42.114 1.00 40.56 199 THR A O 1
ATOM 1524 N N . GLN A 1 200 ? -47.747 13.566 -41.548 1.00 42.31 200 GLN A N 1
ATOM 1525 C CA . GLN A 1 200 ? -47.644 14.443 -40.346 1.00 42.31 200 GLN A CA 1
ATOM 1526 C C . GLN A 1 200 ? -48.935 15.010 -39.672 1.00 42.31 200 GLN A C 1
ATOM 1528 O O . GLN A 1 200 ? -49.954 15.137 -40.339 1.00 42.31 200 GLN A O 1
ATOM 1533 N N . PRO A 1 201 ? -48.860 15.664 -38.485 1.00 48.78 201 PRO A N 1
ATOM 1534 C CA . PRO A 1 201 ? -48.176 15.364 -37.213 1.00 48.78 201 PRO A CA 1
ATOM 1535 C C . PRO A 1 201 ? -49.124 15.617 -35.990 1.00 48.78 201 PRO A C 1
ATOM 1537 O O . PRO A 1 201 ? -50.319 15.820 -36.167 1.00 48.78 201 PRO A O 1
ATOM 1540 N N . VAL A 1 202 ? -48.541 15.731 -34.784 1.00 41.62 202 VAL A N 1
ATOM 1541 C CA . VAL A 1 202 ? -49.052 16.409 -33.558 1.00 41.62 202 VAL A CA 1
ATOM 1542 C C . VAL A 1 202 ? -50.054 15.634 -32.689 1.00 41.62 202 VAL A C 1
ATOM 1544 O O . VAL A 1 202 ? -51.222 15.512 -33.034 1.00 41.62 202 VAL A O 1
ATOM 1547 N N . GLU A 1 203 ? -49.601 15.168 -31.524 1.00 44.31 203 GLU A N 1
ATOM 1548 C CA . GLU A 1 203 ? -49.688 15.885 -30.231 1.00 44.31 203 GLU A CA 1
ATOM 1549 C C . GLU A 1 203 ? -48.551 15.438 -29.305 1.00 44.31 203 GLU A C 1
ATOM 1551 O O . GLU A 1 203 ? -48.132 14.261 -29.411 1.00 44.31 203 GLU A O 1
#